Protein AF-A0A126T7Q5-F1 (afdb_monomer)

Solvent-accessible surface area (backbone atoms only — not comparable to full-atom values): 12956 Å² total; per-residue (Å²): 113,72,74,61,54,57,52,53,52,53,53,50,52,51,53,52,50,53,50,49,52,52,49,50,53,48,50,54,55,62,67,29,66,62,64,77,38,39,69,58,51,52,51,50,51,53,52,53,52,51,52,53,52,53,53,52,50,52,53,51,51,52,55,50,50,51,51,51,50,51,50,50,50,56,46,50,57,50,51,52,52,51,49,50,51,51,49,49,62,77,40,36,69,46,65,68,36,89,50,57,67,54,26,54,52,44,52,51,48,39,60,71,77,34,62,65,78,58,24,52,56,49,50,54,53,54,51,37,52,49,24,38,53,46,53,47,37,59,31,15,76,81,76,76,55,74,39,63,70,46,43,50,53,52,49,52,51,32,39,76,70,77,37,71,84,60,49,70,70,54,58,60,66,44,75,95,34,37,70,59,33,47,49,47,32,60,76,69,51,60,61,45,53,67,50,73,48,67,75,39,51,75,89,48,47,66,58,56,44,51,54,40,43,74,72,61,21,54,72,48,77,45,80,44,96,86,69,30,26,34,39,39,32,36,29,78,107

Nearest PDB structures (foldseek):
  3hz7-assembly1_A  TM=7.057E-01  e=3.651E-01  Desulfitobacterium hafniense
  8h6s-assembly2_B  TM=5.367E-01  e=2.896E-01  Streptomyces halstedii
  7f2r-assembly2_C  TM=5.442E-01  e=3.251E-01  Streptomyces halstedii
  3ja1-assembly1_S3  TM=3.458E-01  e=1.306E+00  Escherichia coli

Secondary structure (DSSP, 8-state):
-HHHHHHHHHHHHHHHHHHHHHHHHHHHHHTSHHHHTHHHHHHHHHHHHHHHHHHHHHHHHHHHHHHHHHHHHHHHHHHHHHHHHHHHHHTHHHHT-S-HHHHHHHHHHHHHHS-HHHHHHHHHHHHHHHHHHHHHHHH-TTSSS--HHHHHHHHHHHHHTT-TT--HHHHHH-GGGHHHHHHHHHHTTTTEEEEEEEEE-GGGHHHHHHHHHHTTEEEEEEE-TTS-EEEEEEEE-

Sequence (237 aa):
MLKKDLGIEKTRLQIEQNRFELEKRRAELENSLLHKHFGAIVAAVVSISAAIVSYAQIQIAQIQKNKELEMLEIKSQRDWKVEAAKFVVENKKVIFSEDDQERQMMRHVISIAFPKEVGDGLLVKVEKIKSGSLIRRYWKPDGKNIDEANANKLKDWLKNNGRSDDSITLFLHAENLDDVRAKAVKELNLENIQKTITNVPSESIEFVKKAAELEGATVTTKRQPDGKWTITSTYSQ

Mean predicted aligned error: 11.94 Å

Foldseek 3Di:
DVVVVVVVVVVVVVVVVVVVVVVVVVVCVCPPVCNVCVVVVVVVVVVVVVVVVVVVVVVVVVVVVVVVVVVVVVVVVVVLLVVLVVCCVVCVCQCQPPDVVSVVVVLVVLCVVHDPVSSVVSVLVSVLLVLLVLLCCQQPVPNPDGDVVSLVVVCVVCVVVVNNPDHVVCCSPPPVNSVVSVVCCVVVVSQKDKDKDWQAAPVCPVVVCVVLVVVVWDWDWDADPVRGIIIITIHRD

Radius of gyration: 47.07 Å; Cα contacts (8 Å, |Δi|>4): 176; chains: 1; bounding box: 77×32×160 Å

Organism: NCBI:txid1538553

Structure (mmCIF, N/CA/C/O backbone):
data_AF-A0A126T7Q5-F1
#
_entry.id   AF-A0A126T7Q5-F1
#
loop_
_atom_site.group_PDB
_atom_site.id
_atom_site.type_symbol
_atom_site.label_atom_id
_atom_site.label_alt_id
_atom_site.label_comp_id
_atom_site.label_asym_id
_atom_site.label_entity_id
_atom_site.label_seq_id
_atom_site.pdbx_PDB_ins_code
_atom_site.Cartn_x
_atom_site.Cartn_y
_atom_site.Cartn_z
_atom_site.occupancy
_atom_site.B_iso_or_equiv
_atom_site.auth_seq_id
_atom_site.auth_comp_id
_atom_site.auth_asym_id
_atom_site.auth_atom_id
_atom_site.pdbx_PDB_model_num
ATOM 1 N N . MET A 1 1 ? -45.758 -9.141 111.899 1.00 57.06 1 MET A N 1
ATOM 2 C CA . MET A 1 1 ? -46.224 -9.774 110.644 1.00 57.06 1 MET A CA 1
ATOM 3 C C . MET A 1 1 ? -46.469 -8.755 109.531 1.00 57.06 1 MET A C 1
ATOM 5 O O . MET A 1 1 ? -45.837 -8.899 108.499 1.00 57.06 1 MET A O 1
ATOM 9 N N . LEU A 1 2 ? -47.197 -7.657 109.767 1.00 59.66 2 LEU A N 1
ATOM 10 C CA . LEU A 1 2 ? -47.523 -6.619 108.762 1.00 59.66 2 LEU A CA 1
ATOM 11 C C . LEU A 1 2 ? -46.357 -5.999 107.950 1.00 59.66 2 LEU A C 1
ATOM 13 O O . LEU A 1 2 ? -46.537 -5.667 106.785 1.00 59.66 2 LEU A O 1
ATOM 17 N N . LYS A 1 3 ? -45.142 -5.857 108.507 1.00 63.22 3 LYS A N 1
ATOM 18 C CA . LYS A 1 3 ? -43.987 -5.328 107.743 1.00 63.22 3 LYS A CA 1
ATOM 19 C C . LYS A 1 3 ? -43.463 -6.290 106.667 1.00 63.22 3 LYS A C 1
ATOM 21 O O . LYS A 1 3 ? -42.816 -5.835 105.730 1.00 63.22 3 LYS A O 1
ATOM 26 N N . LYS A 1 4 ? -43.709 -7.598 106.811 1.00 70.19 4 LYS A N 1
ATOM 27 C CA . LYS A 1 4 ? -43.260 -8.612 105.845 1.00 70.19 4 LYS A CA 1
ATOM 28 C C . LYS A 1 4 ? -44.176 -8.626 104.616 1.00 70.19 4 LYS A C 1
ATOM 30 O O . LYS A 1 4 ? -43.673 -8.702 103.501 1.00 70.19 4 LYS A O 1
ATOM 35 N N . ASP A 1 5 ? -45.476 -8.426 104.826 1.00 74.19 5 ASP A N 1
ATOM 36 C CA . ASP A 1 5 ? -46.476 -8.366 103.753 1.00 74.19 5 ASP A CA 1
ATOM 37 C C . ASP A 1 5 ? -46.313 -7.114 102.876 1.00 74.19 5 ASP A C 1
ATOM 39 O O . ASP A 1 5 ? -46.333 -7.217 101.651 1.00 74.19 5 ASP A O 1
ATOM 43 N N . LEU A 1 6 ? -45.992 -5.958 103.475 1.00 81.12 6 LEU A N 1
ATOM 44 C CA . LEU A 1 6 ? -45.745 -4.713 102.728 1.00 81.12 6 LEU A CA 1
ATOM 45 C C . LEU A 1 6 ? -44.545 -4.798 101.762 1.00 81.12 6 LEU A C 1
ATOM 47 O O . LEU A 1 6 ? -44.510 -4.129 100.728 1.00 81.12 6 LEU A O 1
ATOM 51 N N . GLY A 1 7 ? -43.528 -5.595 102.109 1.00 82.50 7 GLY A N 1
ATOM 52 C CA . GLY A 1 7 ? -42.359 -5.816 101.254 1.00 82.50 7 GLY A CA 1
ATOM 53 C C . GLY A 1 7 ? -42.694 -6.677 100.036 1.00 82.50 7 GLY A C 1
ATOM 54 O O . GLY A 1 7 ? -42.277 -6.368 98.919 1.00 82.50 7 GLY A O 1
ATOM 55 N N . ILE A 1 8 ? -43.501 -7.721 100.238 1.00 88.19 8 ILE A N 1
ATOM 56 C CA . ILE A 1 8 ? -43.956 -8.619 99.168 1.00 88.19 8 ILE A CA 1
ATOM 57 C C . ILE A 1 8 ? -44.833 -7.850 98.173 1.00 88.19 8 ILE A C 1
ATOM 59 O O . ILE A 1 8 ? -44.658 -7.985 96.962 1.00 88.19 8 ILE A O 1
ATOM 63 N N . GLU A 1 9 ? -45.704 -6.977 98.675 1.00 86.56 9 GLU A N 1
ATOM 64 C CA . GLU A 1 9 ? -46.598 -6.163 97.852 1.00 86.56 9 GLU A CA 1
ATOM 65 C C . GLU A 1 9 ? -45.833 -5.162 96.972 1.00 86.56 9 GLU A C 1
ATOM 67 O O . GLU A 1 9 ? -46.072 -5.100 95.767 1.00 86.56 9 GLU A O 1
ATOM 72 N N . LYS A 1 10 ? -44.814 -4.474 97.513 1.00 87.88 10 LYS A N 1
ATOM 73 C CA . LYS A 1 10 ? -43.925 -3.606 96.712 1.00 87.88 10 LYS A CA 1
ATOM 74 C C . LYS A 1 10 ? -43.174 -4.361 95.618 1.00 87.88 10 LYS A C 1
ATOM 76 O O . LYS A 1 10 ? -43.023 -3.843 94.513 1.00 87.88 10 LYS A O 1
ATOM 81 N N . THR A 1 11 ? -42.704 -5.571 95.918 1.00 88.56 11 THR A N 1
ATOM 82 C CA . THR A 1 11 ? -41.953 -6.380 94.944 1.00 88.56 11 THR A CA 1
ATOM 83 C C . THR A 1 11 ? -42.869 -6.838 93.807 1.00 88.56 11 THR A C 1
ATOM 85 O O . THR A 1 11 ? -42.487 -6.790 92.641 1.00 88.56 11 THR A O 1
ATOM 88 N N . ARG A 1 12 ? -44.115 -7.207 94.129 1.00 90.62 12 ARG A N 1
ATOM 89 C CA . ARG A 1 12 ? -45.138 -7.572 93.140 1.00 90.62 12 ARG A CA 1
ATOM 90 C C . ARG A 1 12 ? -45.492 -6.396 92.226 1.00 90.62 12 ARG A C 1
ATOM 92 O O . ARG A 1 12 ? -45.544 -6.571 91.013 1.00 90.62 12 ARG A O 1
ATOM 99 N N . LEU A 1 13 ? -45.633 -5.202 92.800 1.00 92.94 13 LEU A N 1
ATOM 100 C CA . LEU A 1 13 ? -45.923 -3.969 92.063 1.00 92.94 13 LEU A CA 1
ATOM 101 C C . LEU A 1 13 ? -44.786 -3.591 91.095 1.00 92.94 13 LEU A C 1
ATOM 103 O O . LEU A 1 13 ? -45.050 -3.218 89.955 1.00 92.94 13 LEU A O 1
ATOM 107 N N . GLN A 1 14 ? -43.521 -3.760 91.501 1.00 92.81 14 GLN A N 1
ATOM 108 C CA . GLN A 1 14 ? -42.373 -3.558 90.604 1.00 92.81 14 GLN A CA 1
ATOM 109 C C . GLN A 1 14 ? -42.320 -4.588 89.468 1.00 92.81 14 GLN A C 1
ATOM 111 O O . GLN A 1 14 ? -41.995 -4.240 88.334 1.00 92.81 14 GLN A O 1
ATOM 116 N N . ILE A 1 15 ? -42.650 -5.852 89.748 1.00 94.44 15 ILE A N 1
ATOM 117 C CA . ILE A 1 15 ? -42.699 -6.902 88.720 1.00 94.44 15 ILE A CA 1
ATOM 118 C C . ILE A 1 15 ? -43.810 -6.608 87.705 1.00 94.44 15 ILE A C 1
ATOM 120 O O . ILE A 1 15 ? -43.585 -6.749 86.503 1.00 94.44 15 ILE A O 1
ATOM 124 N N . GLU A 1 16 ? -44.981 -6.163 88.161 1.00 91.12 16 GLU A N 1
ATOM 125 C CA . GLU A 1 16 ? -46.085 -5.775 87.278 1.00 91.12 16 GLU A CA 1
ATOM 126 C C . GLU A 1 16 ? -45.740 -4.543 86.430 1.00 91.12 16 GLU A C 1
ATOM 128 O O . GLU A 1 16 ? -45.982 -4.561 85.223 1.00 91.12 16 GLU A O 1
ATOM 133 N N . GLN A 1 17 ? -45.083 -3.527 87.002 1.00 93.12 17 GLN A N 1
ATOM 134 C CA . GLN A 1 17 ? -44.597 -2.365 86.245 1.00 93.12 17 GLN A CA 1
ATOM 135 C C . GLN A 1 17 ? -43.567 -2.753 85.177 1.00 93.12 17 GLN A C 1
ATOM 137 O O . GLN A 1 17 ? -43.699 -2.343 84.024 1.00 93.12 17 GLN A O 1
ATOM 142 N N . ASN A 1 18 ? -42.590 -3.598 85.519 1.00 93.06 18 ASN A N 1
ATOM 143 C CA . ASN A 1 18 ? -41.592 -4.074 84.557 1.00 93.06 18 ASN A CA 1
ATOM 144 C C . ASN A 1 18 ? -42.228 -4.899 83.430 1.00 93.06 18 ASN A C 1
ATOM 146 O O . ASN A 1 18 ? -41.822 -4.795 82.273 1.00 93.06 18 ASN A O 1
ATOM 150 N N . ARG A 1 19 ? -43.243 -5.713 83.748 1.00 95.06 19 ARG A N 1
ATOM 151 C CA . ARG A 1 19 ? -43.969 -6.504 82.748 1.00 95.06 19 ARG A CA 1
ATOM 152 C C . ARG A 1 19 ? -44.770 -5.608 81.807 1.00 95.06 19 ARG A C 1
ATOM 154 O O . ARG A 1 19 ? -44.741 -5.833 80.601 1.00 95.06 19 ARG A O 1
ATOM 161 N N . PHE A 1 20 ? -45.406 -4.573 82.350 1.00 94.56 20 PHE A N 1
ATOM 162 C CA . PHE A 1 20 ? -46.140 -3.584 81.569 1.00 94.56 20 PHE A CA 1
ATOM 163 C C . PHE A 1 20 ? -45.215 -2.764 80.658 1.00 94.56 20 PHE A C 1
ATOM 165 O O . PHE A 1 20 ? -45.536 -2.563 79.490 1.00 94.56 20 PHE A O 1
ATOM 172 N N . GLU A 1 21 ? -44.034 -2.346 81.131 1.00 93.94 21 GLU A N 1
ATOM 173 C CA . GLU A 1 21 ? -43.046 -1.682 80.268 1.00 93.94 21 GLU A CA 1
ATOM 174 C C . GLU A 1 21 ? -42.526 -2.599 79.157 1.00 93.94 21 GLU A C 1
ATOM 176 O O . GLU A 1 21 ? -42.365 -2.156 78.018 1.00 93.94 21 GLU A O 1
ATOM 181 N N . LEU A 1 22 ? -42.288 -3.879 79.459 1.00 94.62 22 LEU A N 1
ATOM 182 C CA . LEU A 1 22 ? -41.875 -4.859 78.455 1.00 94.62 22 LEU A CA 1
ATOM 183 C C . LEU A 1 22 ? -42.966 -5.097 77.408 1.00 94.62 22 LEU A C 1
ATOM 185 O O . LEU A 1 22 ? -42.658 -5.124 76.218 1.00 94.62 22 LEU A O 1
ATOM 189 N N . GLU A 1 23 ? -44.230 -5.221 77.818 1.00 89.69 23 GLU A N 1
ATOM 190 C CA . GLU A 1 23 ? -45.359 -5.329 76.887 1.00 89.69 23 GLU A CA 1
ATOM 191 C C . GLU A 1 23 ? -45.539 -4.060 76.062 1.00 89.69 23 GLU A C 1
ATOM 193 O O . GLU A 1 23 ? -45.749 -4.158 74.855 1.00 89.69 23 GLU A O 1
ATOM 198 N N . LYS A 1 24 ? -45.374 -2.877 76.661 1.00 91.50 24 LYS A N 1
ATOM 199 C CA . LYS A 1 24 ? -45.452 -1.609 75.935 1.00 91.50 24 LYS A CA 1
ATOM 200 C C . LYS A 1 24 ? -44.351 -1.499 74.881 1.00 91.50 24 LYS A C 1
ATOM 202 O O . LYS A 1 24 ? -44.655 -1.200 73.732 1.00 91.50 24 LYS A O 1
ATOM 207 N N . ARG A 1 25 ? -43.099 -1.839 75.221 1.00 88.50 25 ARG A N 1
ATOM 208 C CA . ARG A 1 25 ? -41.989 -1.884 74.248 1.00 88.50 25 ARG A CA 1
ATOM 209 C C . ARG A 1 25 ? -42.225 -2.928 73.161 1.00 88.50 25 ARG A C 1
ATOM 211 O O . ARG A 1 25 ? -41.897 -2.684 72.005 1.00 88.50 25 ARG A O 1
ATOM 218 N N . ARG A 1 26 ? -42.800 -4.084 73.504 1.00 86.31 26 ARG A N 1
ATOM 219 C CA . ARG A 1 26 ? -43.105 -5.143 72.533 1.00 86.31 26 ARG A CA 1
ATOM 220 C C . ARG A 1 26 ? -44.228 -4.731 71.583 1.00 86.31 26 ARG A C 1
ATOM 222 O O . ARG A 1 26 ? -44.079 -4.918 70.382 1.00 86.31 26 ARG A O 1
ATOM 229 N N . ALA A 1 27 ? -45.285 -4.110 72.099 1.00 84.19 27 ALA A N 1
ATOM 230 C CA . ALA A 1 27 ? -46.378 -3.563 71.305 1.00 84.19 27 ALA A CA 1
ATOM 231 C C . ALA A 1 27 ? -45.914 -2.386 70.431 1.00 84.19 27 ALA A C 1
ATOM 233 O O . ALA A 1 27 ? -46.311 -2.297 69.275 1.00 84.19 27 ALA A O 1
ATOM 234 N N . GLU A 1 28 ? -45.037 -1.510 70.932 1.00 85.56 28 GLU A N 1
ATOM 235 C CA . GLU A 1 28 ? -44.423 -0.431 70.141 1.00 85.56 28 GLU A CA 1
ATOM 236 C C . GLU A 1 28 ? -43.509 -0.980 69.029 1.00 85.56 28 GLU A C 1
ATOM 238 O O . GLU A 1 28 ? -43.503 -0.444 67.920 1.00 85.56 28 GLU A O 1
ATOM 243 N N . LEU A 1 29 ? -42.797 -2.086 69.277 1.00 79.12 29 LEU A N 1
ATOM 244 C CA . LEU A 1 29 ? -42.002 -2.784 68.260 1.00 79.12 29 LEU A CA 1
ATOM 245 C C . LEU A 1 29 ? -42.876 -3.510 67.222 1.00 79.12 29 LEU A C 1
ATOM 247 O O . LEU A 1 29 ? -42.602 -3.403 66.024 1.00 79.12 29 LEU A O 1
ATOM 251 N N . GLU A 1 30 ? -43.943 -4.194 67.647 1.00 78.12 30 GLU A N 1
ATOM 252 C CA . GLU A 1 30 ? -44.889 -4.891 66.756 1.00 78.12 30 GLU A CA 1
ATOM 253 C C . GLU A 1 30 ? -45.720 -3.927 65.908 1.00 78.12 30 GLU A C 1
ATOM 255 O O . GLU A 1 30 ? -45.995 -4.202 64.739 1.00 78.12 30 GLU A O 1
ATOM 260 N N . ASN A 1 31 ? -46.092 -2.775 66.466 1.00 76.62 31 ASN A N 1
ATOM 261 C CA . ASN A 1 31 ? -46.802 -1.734 65.729 1.00 76.62 31 ASN A CA 1
ATOM 262 C C . ASN A 1 31 ? -45.847 -0.801 64.971 1.00 76.62 31 ASN A C 1
ATOM 264 O O . ASN A 1 31 ? -46.310 0.127 64.300 1.00 76.62 31 ASN A O 1
ATOM 268 N N . SER A 1 32 ? -44.530 -1.044 65.036 1.00 76.56 32 SER A N 1
ATOM 269 C CA . SER A 1 32 ? -43.583 -0.321 64.200 1.00 76.56 32 SER A CA 1
ATOM 270 C C . SER A 1 32 ? -43.918 -0.599 62.735 1.00 76.56 32 SER A C 1
ATOM 272 O O . SER A 1 32 ? -44.046 -1.742 62.285 1.00 76.56 32 SER A O 1
ATOM 274 N N . LEU A 1 33 ? -44.084 0.477 61.968 1.00 70.88 33 LEU A N 1
ATOM 275 C CA . LEU A 1 33 ? -44.439 0.428 60.548 1.00 70.88 33 LEU A CA 1
ATOM 276 C C . LEU A 1 33 ? -43.471 -0.448 59.732 1.00 70.88 33 LEU A C 1
ATOM 278 O O . LEU A 1 33 ? -43.851 -0.997 58.700 1.00 70.88 33 LEU A O 1
ATOM 282 N N . LEU A 1 34 ? -42.247 -0.641 60.235 1.00 71.00 34 LEU A N 1
ATOM 283 C CA . LEU A 1 34 ? -41.245 -1.535 59.668 1.00 71.00 34 LEU A CA 1
ATOM 284 C C . LEU A 1 34 ? -41.677 -3.002 59.663 1.00 71.00 34 LEU A C 1
ATOM 286 O O . LEU A 1 34 ? -41.398 -3.670 58.679 1.00 71.00 34 LEU A O 1
ATOM 290 N N . HIS A 1 35 ? -42.367 -3.509 60.691 1.00 77.62 35 HIS A N 1
ATOM 291 C CA . HIS A 1 35 ? -42.825 -4.907 60.709 1.00 77.62 35 HIS A CA 1
ATOM 292 C C . HIS A 1 35 ? -44.056 -5.115 59.820 1.00 77.62 35 HIS A C 1
ATOM 294 O O . HIS A 1 35 ? -44.119 -6.094 59.078 1.00 77.62 35 HIS A O 1
ATOM 300 N N . LYS A 1 36 ? -44.992 -4.155 59.807 1.00 82.44 36 LYS A N 1
ATOM 301 C CA . LYS A 1 36 ? -46.172 -4.197 58.921 1.00 82.44 36 LYS A CA 1
ATOM 302 C C . LYS A 1 36 ? -45.813 -4.125 57.439 1.00 82.44 36 LYS A C 1
ATOM 304 O O . LYS A 1 36 ? -46.471 -4.764 56.623 1.00 82.44 36 LYS A O 1
ATOM 309 N N . HIS A 1 37 ? -44.771 -3.373 57.091 1.00 89.12 37 HIS A N 1
ATOM 310 C CA . HIS A 1 37 ? -44.339 -3.197 55.704 1.00 89.12 37 HIS A CA 1
ATOM 311 C C . HIS A 1 37 ? -43.028 -3.915 55.378 1.00 89.12 37 HIS A C 1
ATOM 313 O O . HIS A 1 37 ? -42.498 -3.705 54.291 1.00 89.12 37 HIS A O 1
ATOM 319 N N . PHE A 1 38 ? -42.519 -4.789 56.255 1.00 83.50 38 PHE A N 1
ATOM 320 C CA . PHE A 1 38 ? -41.233 -5.464 56.045 1.00 83.50 38 PHE A CA 1
ATOM 321 C C . PHE A 1 38 ? -41.199 -6.205 54.708 1.00 83.50 38 PHE A C 1
ATOM 323 O O . PHE A 1 38 ? -40.279 -6.024 53.917 1.00 83.50 38 PHE A O 1
ATOM 330 N N . GLY A 1 39 ? -42.260 -6.963 54.407 1.00 88.31 39 GLY A N 1
ATOM 331 C CA . GLY A 1 39 ? -42.388 -7.664 53.129 1.00 88.31 39 GLY A CA 1
ATOM 332 C C . GLY A 1 39 ? -42.378 -6.718 51.922 1.00 88.31 39 GLY A C 1
ATOM 333 O O . GLY A 1 39 ? -41.723 -7.008 50.925 1.00 88.31 39 GLY A O 1
ATOM 334 N N . ALA A 1 40 ? -43.037 -5.559 52.028 1.00 89.31 40 ALA A N 1
ATOM 335 C CA . ALA A 1 40 ? -43.064 -4.556 50.962 1.00 89.31 40 ALA A CA 1
ATOM 336 C C . ALA A 1 40 ? -41.702 -3.865 50.780 1.00 89.31 40 ALA A C 1
ATOM 338 O O . ALA A 1 40 ? -41.276 -3.648 49.649 1.00 89.31 40 ALA A O 1
ATOM 339 N N . ILE A 1 41 ? -40.995 -3.569 51.875 1.00 86.50 41 ILE A N 1
ATOM 340 C CA . ILE A 1 41 ? -39.643 -2.994 51.845 1.00 86.50 41 ILE A CA 1
ATOM 341 C C . ILE A 1 41 ? -38.670 -3.982 51.201 1.00 86.50 41 ILE A C 1
ATOM 343 O O . ILE A 1 41 ? -37.925 -3.602 50.302 1.00 86.50 41 ILE A O 1
ATOM 347 N N . VAL A 1 42 ? -38.706 -5.256 51.605 1.00 90.94 42 VAL A N 1
ATOM 348 C CA . VAL A 1 42 ? -37.863 -6.304 51.011 1.00 90.94 42 VAL A CA 1
ATOM 349 C C . VAL A 1 42 ? -38.153 -6.445 49.515 1.00 90.94 42 VAL A C 1
ATOM 351 O O . VAL A 1 42 ? -37.218 -6.437 48.717 1.00 90.94 42 VAL A O 1
ATOM 354 N N . ALA A 1 43 ? -39.427 -6.495 49.112 1.00 91.38 43 ALA A N 1
ATOM 355 C CA . ALA A 1 43 ? -39.802 -6.560 47.699 1.00 91.38 43 ALA A CA 1
ATOM 356 C C . ALA A 1 43 ? -39.315 -5.334 46.906 1.00 91.38 43 ALA A C 1
ATOM 358 O O . ALA A 1 43 ? -38.784 -5.483 45.804 1.00 91.38 43 ALA A O 1
ATOM 359 N N . ALA A 1 44 ? -39.434 -4.131 47.477 1.00 90.00 44 ALA A N 1
ATOM 360 C CA . ALA A 1 44 ? -38.946 -2.903 46.857 1.00 90.00 44 ALA A CA 1
ATOM 361 C C . ALA A 1 44 ? -37.419 -2.916 46.684 1.00 90.00 44 ALA A C 1
ATOM 363 O O . ALA A 1 44 ? -36.926 -2.605 45.600 1.00 90.00 44 ALA A O 1
ATOM 364 N N . VAL A 1 45 ? -36.669 -3.336 47.709 1.00 92.50 45 VAL A N 1
ATOM 365 C CA . VAL A 1 45 ? -35.203 -3.461 47.638 1.00 92.50 45 VAL A CA 1
ATOM 366 C C . VAL A 1 45 ? -34.800 -4.460 46.557 1.00 92.50 45 VAL A C 1
ATOM 368 O O . VAL A 1 45 ? -33.975 -4.128 45.710 1.00 92.50 45 VAL A O 1
ATOM 371 N N . VAL A 1 46 ? -35.426 -5.640 46.523 1.00 93.44 46 VAL A N 1
ATOM 372 C CA . VAL A 1 46 ? -35.152 -6.658 45.496 1.00 93.44 46 VAL A CA 1
ATOM 373 C C . VAL A 1 46 ? -35.447 -6.121 44.093 1.00 93.44 46 VAL A C 1
ATOM 375 O O . VAL A 1 46 ? -34.637 -6.317 43.187 1.00 93.44 46 VAL A O 1
ATOM 378 N N . SER A 1 47 ? -36.550 -5.390 43.909 1.00 94.31 47 SER A N 1
ATOM 379 C CA . SER A 1 47 ? -36.893 -4.780 42.619 1.00 94.31 47 SER A CA 1
ATOM 380 C C . SER A 1 47 ? -35.870 -3.728 42.179 1.00 94.31 47 SER A C 1
ATOM 382 O O . SER A 1 47 ? -35.499 -3.688 41.006 1.00 94.31 47 SER A O 1
ATOM 384 N N . ILE A 1 48 ? -35.390 -2.888 43.102 1.00 93.75 48 ILE A N 1
ATOM 385 C CA . ILE A 1 48 ? -34.354 -1.884 42.812 1.00 93.75 48 ILE A CA 1
ATOM 386 C C . ILE A 1 48 ? -33.032 -2.578 42.464 1.00 93.75 48 ILE A C 1
ATOM 388 O O . ILE A 1 48 ? -32.395 -2.226 41.471 1.00 93.75 48 ILE A O 1
ATOM 392 N N . SER A 1 49 ? -32.634 -3.600 43.227 1.00 93.81 49 SER A N 1
ATOM 393 C CA . SER A 1 49 ? -31.431 -4.385 42.937 1.00 93.81 49 SER A CA 1
ATOM 394 C C . SER A 1 49 ? -31.506 -5.061 41.567 1.00 93.81 49 SER A C 1
ATOM 396 O O . SER A 1 49 ? -30.536 -5.004 40.812 1.00 93.81 49 SER A O 1
ATOM 398 N N . ALA A 1 50 ? -32.655 -5.638 41.203 1.00 94.19 50 ALA A N 1
ATOM 399 C CA . ALA A 1 50 ? -32.862 -6.238 39.887 1.00 94.19 50 ALA A CA 1
ATOM 400 C C . ALA A 1 50 ? -32.724 -5.206 38.754 1.00 94.19 50 ALA A C 1
ATOM 402 O O . ALA A 1 50 ? -32.069 -5.487 37.750 1.00 94.19 50 ALA A O 1
ATOM 403 N N . ALA A 1 51 ? -33.261 -3.993 38.931 1.00 94.56 51 ALA A N 1
ATOM 404 C CA . ALA A 1 51 ? -33.113 -2.913 37.955 1.00 94.56 51 ALA A CA 1
ATOM 405 C C . ALA A 1 51 ? -31.644 -2.480 37.779 1.00 94.56 51 ALA A C 1
ATOM 407 O O . ALA A 1 51 ? -31.186 -2.304 36.649 1.00 94.56 51 ALA A O 1
ATOM 408 N N . ILE A 1 52 ? -30.880 -2.374 38.874 1.00 93.12 52 ILE A N 1
ATOM 409 C CA . ILE A 1 52 ? -29.444 -2.041 38.830 1.00 93.12 52 ILE A CA 1
ATOM 410 C C . ILE A 1 52 ? -28.653 -3.132 38.097 1.00 93.12 52 ILE A C 1
ATOM 412 O O . ILE A 1 52 ? -27.841 -2.821 37.223 1.00 93.12 52 ILE A O 1
ATOM 416 N N . VAL A 1 53 ? -28.907 -4.408 38.409 1.00 94.06 53 VAL A N 1
ATOM 417 C CA . VAL A 1 53 ? -28.250 -5.540 37.733 1.00 94.06 53 VAL A CA 1
ATOM 418 C C . VAL A 1 53 ? -28.600 -5.560 36.245 1.00 94.06 53 VAL A C 1
ATOM 420 O O . VAL A 1 53 ? -27.704 -5.705 35.415 1.00 94.06 53 VAL A O 1
ATOM 423 N N . SER A 1 54 ? -29.869 -5.339 35.891 1.00 93.69 54 SER A N 1
ATOM 424 C CA . SER A 1 54 ? -30.305 -5.260 34.493 1.00 93.69 54 SER A CA 1
ATOM 425 C C . SER A 1 54 ? -29.600 -4.128 33.742 1.00 93.69 54 SER A C 1
ATOM 427 O O . SER A 1 54 ? -29.164 -4.326 32.609 1.00 93.69 54 SER A O 1
ATOM 429 N N . TYR A 1 55 ? -29.444 -2.957 34.364 1.00 95.50 55 TYR A N 1
ATOM 430 C CA . TYR A 1 55 ? -28.720 -1.837 33.762 1.00 95.50 55 TYR A CA 1
ATOM 431 C C . TYR A 1 55 ? -27.231 -2.158 33.556 1.00 95.50 55 TYR A C 1
ATOM 433 O O . TYR A 1 55 ? -26.684 -1.913 32.479 1.00 95.50 55 TYR A O 1
ATOM 441 N N . ALA A 1 56 ? -26.578 -2.770 34.551 1.00 92.88 56 ALA A N 1
ATOM 442 C CA . ALA A 1 56 ? -25.180 -3.187 34.445 1.00 92.88 56 ALA A CA 1
ATOM 443 C C . ALA A 1 56 ? -24.963 -4.227 33.330 1.00 92.88 56 ALA A C 1
ATOM 445 O O . ALA A 1 56 ? -23.995 -4.132 32.575 1.00 92.88 56 ALA A O 1
ATOM 446 N N . GLN A 1 57 ? -25.882 -5.184 33.173 1.00 90.25 57 GLN A N 1
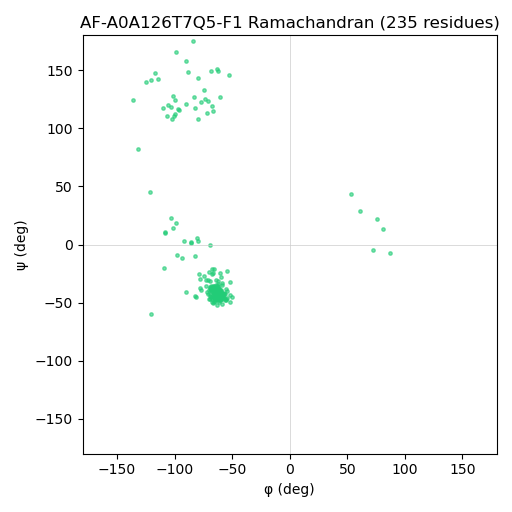ATOM 447 C CA . GLN A 1 57 ? -25.825 -6.181 32.098 1.00 90.25 57 GLN A CA 1
ATOM 448 C C . GLN A 1 57 ? -25.919 -5.544 30.706 1.00 90.25 57 GLN A C 1
ATOM 450 O O . GLN A 1 57 ? -25.167 -5.933 29.813 1.00 90.25 57 GLN A O 1
ATOM 455 N N . ILE A 1 58 ? -26.781 -4.535 30.526 1.00 94.38 58 ILE A N 1
ATOM 456 C CA . ILE A 1 58 ? -26.899 -3.802 29.253 1.00 94.38 58 ILE A CA 1
ATOM 457 C C . ILE A 1 58 ? -25.574 -3.110 28.899 1.00 94.38 58 ILE A C 1
ATOM 459 O O . ILE A 1 58 ? -25.124 -3.198 27.757 1.00 94.38 58 ILE A O 1
ATOM 463 N N . GLN A 1 59 ? -24.920 -2.474 29.875 1.00 90.12 59 GLN A N 1
ATOM 464 C CA . GLN A 1 59 ? -23.625 -1.812 29.668 1.00 90.12 59 GLN A CA 1
ATOM 465 C C . GLN A 1 59 ? -22.525 -2.812 29.281 1.00 90.12 59 GLN A C 1
ATOM 467 O O . GLN A 1 59 ? -21.775 -2.582 28.331 1.00 90.12 59 GLN A O 1
ATOM 472 N N . ILE A 1 60 ? -22.460 -3.963 29.960 1.00 93.31 60 ILE A N 1
ATOM 473 C CA . ILE A 1 60 ? -21.498 -5.027 29.632 1.00 93.31 60 ILE A CA 1
ATOM 474 C C . ILE A 1 60 ? -21.744 -5.560 28.214 1.00 93.31 60 ILE A C 1
ATOM 476 O O . ILE A 1 60 ? -20.790 -5.710 27.448 1.00 93.31 60 ILE A O 1
ATOM 480 N N . ALA A 1 61 ? -23.005 -5.779 27.831 1.00 91.88 61 ALA A N 1
ATOM 481 C CA . ALA A 1 61 ? -23.362 -6.255 26.496 1.00 91.88 61 ALA A CA 1
ATOM 482 C C . ALA A 1 61 ? -22.967 -5.258 25.392 1.00 91.88 61 ALA A C 1
ATOM 484 O O . ALA A 1 61 ? -22.472 -5.667 24.341 1.00 91.88 61 ALA A O 1
ATOM 485 N N . GLN A 1 62 ? -23.126 -3.952 25.629 1.00 92.25 62 GLN A N 1
ATOM 486 C CA . GLN A 1 62 ? -22.684 -2.917 24.687 1.00 92.25 62 GLN A CA 1
ATOM 487 C C . GLN A 1 62 ? -21.158 -2.897 24.530 1.00 92.25 62 GLN A C 1
ATOM 489 O O . GLN A 1 62 ? -20.658 -2.861 23.406 1.00 92.25 62 GLN A O 1
ATOM 494 N N . ILE A 1 63 ? -20.414 -2.984 25.638 1.00 93.00 63 ILE A N 1
ATOM 495 C CA . ILE A 1 63 ? -18.944 -3.044 25.609 1.00 93.00 63 ILE A CA 1
ATOM 496 C C . ILE A 1 63 ? -18.469 -4.296 24.863 1.00 93.00 63 ILE A C 1
ATOM 498 O O . ILE A 1 63 ? -17.546 -4.215 24.053 1.00 93.00 63 ILE A O 1
ATOM 502 N N . GLN A 1 64 ? -19.099 -5.445 25.109 1.00 92.56 64 GLN A N 1
ATOM 503 C CA . GLN A 1 64 ? -18.752 -6.689 24.429 1.00 92.56 64 GLN A CA 1
ATOM 504 C C . GLN A 1 64 ? -19.046 -6.610 22.927 1.00 92.56 64 GLN A C 1
ATOM 506 O O . GLN A 1 64 ? -18.170 -6.934 22.131 1.00 92.56 64 GLN A O 1
ATOM 511 N N . LYS A 1 65 ? -20.216 -6.092 22.531 1.00 95.31 65 LYS A N 1
ATOM 512 C CA . LYS A 1 65 ? -20.571 -5.899 21.117 1.00 95.31 65 LYS A CA 1
ATOM 513 C C . LYS A 1 65 ? -19.581 -4.985 20.394 1.00 95.31 65 LYS A C 1
ATOM 515 O O . LYS A 1 65 ? -19.186 -5.283 19.272 1.00 95.31 65 LYS A O 1
ATOM 520 N N . ASN A 1 66 ? -19.149 -3.897 21.033 1.00 94.25 66 ASN A N 1
ATOM 521 C CA . ASN A 1 66 ? -18.160 -2.992 20.443 1.00 94.25 66 ASN A CA 1
ATOM 522 C C . ASN A 1 66 ? -16.800 -3.681 20.260 1.00 94.25 66 ASN A C 1
ATOM 524 O O . ASN A 1 66 ? -16.194 -3.547 19.202 1.00 94.25 66 ASN A O 1
ATOM 528 N N . LYS A 1 67 ? -16.355 -4.476 21.242 1.00 94.75 67 LYS A N 1
ATOM 529 C CA . LYS A 1 67 ? -15.124 -5.277 21.127 1.00 94.75 67 LYS A CA 1
ATOM 530 C C . LYS A 1 67 ? -15.222 -6.358 20.053 1.00 94.75 67 LYS A C 1
ATOM 532 O O . LYS A 1 67 ? -14.241 -6.622 19.367 1.00 94.75 67 LYS A O 1
ATOM 537 N N . GLU A 1 68 ? -16.383 -6.990 19.904 1.00 94.06 68 GLU A N 1
ATOM 538 C CA . GLU A 1 68 ? -16.626 -7.973 18.845 1.00 94.06 68 GLU A CA 1
ATOM 539 C C . GLU A 1 68 ? -16.581 -7.313 17.462 1.00 94.06 68 GLU A C 1
ATOM 541 O O . GLU A 1 68 ? -15.937 -7.848 16.564 1.00 94.06 68 GLU A O 1
ATOM 546 N N . LEU A 1 69 ? -17.184 -6.129 17.299 1.00 95.12 69 LEU A N 1
ATOM 547 C CA . LEU A 1 69 ? -17.102 -5.353 16.057 1.00 95.12 69 LEU A CA 1
ATOM 548 C C . LEU A 1 69 ? -15.663 -4.936 15.733 1.00 95.12 69 LEU A C 1
ATOM 550 O O . LEU A 1 69 ? -15.220 -5.136 14.605 1.00 95.12 69 LEU A O 1
ATOM 554 N N . GLU A 1 70 ? -14.913 -4.440 16.718 1.00 94.44 70 GLU A N 1
ATOM 555 C CA . GLU A 1 70 ? -13.499 -4.081 16.547 1.00 94.44 70 GLU A CA 1
ATOM 556 C C . GLU A 1 70 ? -12.653 -5.308 16.169 1.00 94.44 70 GLU A C 1
ATOM 558 O O . GLU A 1 70 ? -11.826 -5.259 15.258 1.00 94.44 70 GLU A O 1
ATOM 563 N N . MET A 1 71 ? -12.892 -6.452 16.815 1.00 95.12 71 MET A N 1
ATOM 564 C CA . MET A 1 71 ? -12.193 -7.695 16.496 1.00 95.12 71 MET A CA 1
ATOM 565 C C . MET A 1 71 ? -12.531 -8.199 15.089 1.00 95.12 71 MET A C 1
ATOM 567 O O . MET A 1 71 ? -11.640 -8.680 14.384 1.00 95.12 71 MET A O 1
ATOM 571 N N . LEU A 1 72 ? -13.792 -8.079 14.667 1.00 94.25 72 LEU A N 1
ATOM 572 C CA . LEU A 1 72 ? -14.224 -8.411 13.310 1.00 94.25 72 LEU A CA 1
ATOM 573 C C . LEU A 1 72 ? -13.579 -7.489 12.276 1.00 94.25 72 LEU A C 1
ATOM 575 O O . LEU A 1 72 ? -13.140 -7.972 11.233 1.00 94.25 72 LEU A O 1
ATOM 579 N N . GLU A 1 73 ? -13.457 -6.197 12.571 1.00 93.62 73 GLU A N 1
ATOM 580 C CA . GLU A 1 73 ? -12.788 -5.240 11.693 1.00 93.62 73 GLU A CA 1
ATOM 581 C C . GLU A 1 73 ? -11.292 -5.553 11.562 1.00 93.62 73 GLU A C 1
ATOM 583 O O . GLU A 1 73 ? -10.785 -5.692 10.448 1.00 93.62 73 GLU A O 1
ATOM 588 N N . ILE A 1 74 ? -10.592 -5.771 12.681 1.00 92.50 74 ILE A N 1
ATOM 589 C CA . ILE A 1 74 ? -9.169 -6.152 12.680 1.00 92.50 74 ILE A CA 1
ATOM 590 C C . ILE A 1 74 ? -8.958 -7.464 11.919 1.00 92.50 74 ILE A C 1
ATOM 592 O O . ILE A 1 74 ? -7.984 -7.600 11.170 1.00 92.50 74 ILE A O 1
ATOM 596 N N . LYS A 1 75 ? -9.850 -8.443 12.104 1.00 94.69 75 LYS A N 1
ATOM 597 C CA . LYS A 1 75 ? -9.778 -9.724 11.398 1.00 94.69 75 LYS A CA 1
ATOM 598 C C . LYS A 1 75 ? -9.993 -9.535 9.898 1.00 94.69 75 LYS A C 1
ATOM 600 O O . LYS A 1 75 ? -9.142 -9.964 9.129 1.00 94.69 75 LYS A O 1
ATOM 605 N N . SER A 1 76 ? -11.038 -8.809 9.504 1.00 94.81 76 SER A N 1
ATOM 606 C CA . SER A 1 76 ? -11.315 -8.460 8.106 1.00 94.81 76 SER A CA 1
ATOM 607 C C . SER A 1 76 ? -10.115 -7.764 7.454 1.00 94.81 76 SER A C 1
ATOM 609 O O . SER A 1 76 ? -9.662 -8.171 6.388 1.00 94.81 76 SER A O 1
ATOM 611 N N . GLN A 1 77 ? -9.501 -6.786 8.130 1.00 91.94 77 GLN A N 1
ATOM 612 C CA . GLN A 1 77 ? -8.301 -6.108 7.624 1.00 91.94 77 GLN A CA 1
ATOM 613 C C . GLN A 1 77 ? -7.107 -7.057 7.432 1.00 91.94 77 GLN A C 1
ATOM 615 O O . GLN A 1 77 ? -6.324 -6.887 6.494 1.00 91.94 77 GLN A O 1
ATOM 620 N N . ARG A 1 78 ? -6.919 -8.038 8.324 1.00 94.50 78 ARG A N 1
ATOM 621 C CA . ARG A 1 78 ? -5.864 -9.055 8.173 1.00 94.50 78 ARG A CA 1
ATOM 622 C C . ARG A 1 78 ? -6.168 -9.996 7.017 1.00 94.50 78 ARG A C 1
ATOM 624 O O . ARG A 1 78 ? -5.267 -10.247 6.219 1.00 94.50 78 ARG A O 1
ATOM 631 N N . ASP A 1 79 ? -7.408 -10.456 6.914 1.00 96.25 79 ASP A N 1
ATOM 632 C CA . ASP A 1 79 ? -7.854 -11.367 5.863 1.00 96.25 79 ASP A CA 1
ATOM 633 C C . ASP A 1 79 ? -7.660 -10.714 4.486 1.00 96.25 79 ASP A C 1
ATOM 635 O O . ASP A 1 79 ? -7.001 -11.297 3.624 1.00 96.25 79 ASP A O 1
ATOM 639 N N . TRP A 1 80 ? -8.050 -9.443 4.330 1.00 94.75 80 TRP A N 1
ATOM 640 C CA . TRP A 1 80 ? -7.797 -8.680 3.105 1.00 94.75 80 TRP A CA 1
ATOM 641 C C . TRP A 1 80 ? -6.311 -8.535 2.769 1.00 94.75 80 TRP A C 1
ATOM 643 O O . TRP A 1 80 ? -5.936 -8.624 1.602 1.00 94.75 80 TRP A O 1
ATOM 653 N N . LYS A 1 81 ? -5.435 -8.330 3.762 1.00 92.19 81 LYS A N 1
ATOM 654 C CA . LYS A 1 81 ? -3.979 -8.257 3.531 1.00 92.19 81 LYS A CA 1
ATOM 655 C C . LYS A 1 81 ? -3.399 -9.598 3.081 1.00 92.19 81 LYS A C 1
ATOM 657 O O . LYS A 1 81 ? -2.492 -9.616 2.248 1.00 92.19 81 LYS A O 1
ATOM 662 N N . VAL A 1 82 ? -3.896 -10.703 3.632 1.00 95.69 82 VAL A N 1
ATOM 663 C CA . VAL A 1 82 ? -3.482 -12.057 3.239 1.00 95.69 82 VAL A CA 1
ATOM 664 C C . VAL A 1 82 ? -3.959 -12.366 1.823 1.00 95.69 82 VAL A C 1
ATOM 666 O O . VAL A 1 82 ? -3.169 -12.838 1.006 1.00 95.69 82 VAL A O 1
ATOM 669 N N . GLU A 1 83 ? -5.212 -12.049 1.507 1.00 95.50 83 GLU A N 1
ATOM 670 C CA . GLU A 1 83 ? -5.784 -12.246 0.175 1.00 95.50 83 GLU A CA 1
ATOM 671 C C . GLU A 1 83 ? -5.081 -11.385 -0.877 1.00 95.50 83 GLU A C 1
ATOM 673 O O . GLU A 1 83 ? -4.694 -11.890 -1.926 1.00 95.50 83 GLU A O 1
ATOM 678 N N . ALA A 1 84 ? -4.791 -10.126 -0.551 1.00 95.12 84 ALA A N 1
ATOM 679 C CA . ALA A 1 84 ? -3.966 -9.237 -1.362 1.00 95.12 84 ALA A CA 1
ATOM 680 C C . ALA A 1 84 ? -2.578 -9.829 -1.651 1.00 95.12 84 ALA A C 1
ATOM 682 O O . ALA A 1 84 ? -2.131 -9.854 -2.798 1.00 95.12 84 ALA A O 1
ATOM 683 N N . ALA A 1 85 ? -1.888 -10.338 -0.626 1.00 92.88 85 ALA A N 1
ATOM 684 C CA . ALA A 1 85 ? -0.579 -10.963 -0.803 1.00 92.88 85 ALA A CA 1
ATOM 685 C C . ALA A 1 85 ? -0.662 -12.212 -1.693 1.00 92.88 85 ALA A C 1
ATOM 687 O O . ALA A 1 85 ? 0.151 -12.374 -2.604 1.00 92.88 85 ALA A O 1
ATOM 688 N N . LYS A 1 86 ? -1.666 -13.066 -1.465 1.00 95.69 86 LYS A N 1
ATOM 689 C CA . LYS A 1 86 ? -1.918 -14.260 -2.276 1.00 95.69 86 LYS A CA 1
ATOM 690 C C . LYS A 1 86 ? -2.195 -13.891 -3.733 1.00 95.69 86 LYS A C 1
ATOM 692 O O . LYS A 1 86 ? -1.544 -14.427 -4.625 1.00 95.69 86 LYS A O 1
ATOM 697 N N . PHE A 1 87 ? -3.065 -12.912 -3.963 1.00 96.31 87 PHE A N 1
ATOM 698 C CA . PHE A 1 87 ? -3.389 -12.402 -5.289 1.00 96.31 87 PHE A CA 1
ATOM 699 C C . PHE A 1 87 ? -2.150 -11.883 -6.023 1.00 96.31 87 PHE A C 1
ATOM 701 O O . PHE A 1 87 ? -1.954 -12.205 -7.195 1.00 96.31 87 PHE A O 1
ATOM 708 N N . VAL A 1 88 ? -1.284 -11.124 -5.341 1.00 93.62 88 VAL A N 1
ATOM 709 C CA . VAL A 1 88 ? -0.031 -10.626 -5.930 1.00 93.62 88 VAL A CA 1
ATOM 710 C C . VAL A 1 88 ? 0.903 -11.769 -6.317 1.00 93.62 88 VAL A C 1
ATOM 712 O O . VAL A 1 88 ? 1.554 -11.698 -7.358 1.00 93.62 88 VAL A O 1
ATOM 715 N N . VAL A 1 89 ? 0.979 -12.823 -5.504 1.00 93.56 89 VAL A N 1
ATOM 716 C CA . VAL A 1 89 ? 1.800 -14.005 -5.801 1.00 93.56 89 VAL A CA 1
ATOM 717 C C . VAL A 1 89 ? 1.242 -14.773 -7.001 1.00 93.56 89 VAL A C 1
ATOM 719 O O . VAL A 1 89 ? 2.003 -15.095 -7.914 1.00 93.56 89 VAL A O 1
ATOM 722 N N . GLU A 1 90 ? -0.067 -15.020 -7.034 1.00 96.19 90 GLU A N 1
ATOM 723 C CA . GLU A 1 90 ? -0.742 -15.766 -8.106 1.00 96.19 90 GLU A CA 1
ATOM 724 C C . GLU A 1 90 ? -0.703 -15.020 -9.444 1.00 96.19 90 GLU A C 1
ATOM 726 O O . GLU A 1 90 ? -0.467 -15.620 -10.492 1.00 96.19 90 GLU A O 1
ATOM 731 N N . ASN A 1 91 ? -0.841 -13.694 -9.408 1.00 96.25 91 ASN A N 1
ATOM 732 C CA . ASN A 1 91 ? -0.867 -12.844 -10.598 1.00 96.25 91 ASN A CA 1
ATOM 733 C C . ASN A 1 91 ? 0.469 -12.136 -10.851 1.00 96.25 91 ASN A C 1
ATOM 735 O O . ASN A 1 91 ? 0.532 -11.218 -11.670 1.00 96.25 91 ASN A O 1
ATOM 739 N N . LYS A 1 92 ? 1.559 -12.564 -10.193 1.00 93.31 92 LYS A N 1
ATOM 740 C CA . LYS A 1 92 ? 2.876 -11.905 -10.247 1.00 93.31 92 LYS A CA 1
ATOM 741 C C . LYS A 1 92 ? 3.331 -11.640 -11.680 1.00 93.31 92 LYS A C 1
ATOM 743 O O . LYS A 1 92 ? 3.799 -10.551 -11.988 1.00 93.31 92 LYS A O 1
ATOM 748 N N . LYS A 1 93 ? 3.187 -12.629 -12.565 1.00 93.00 93 LYS A N 1
ATOM 749 C CA . LYS A 1 93 ? 3.626 -12.512 -13.962 1.00 93.00 93 LYS A CA 1
ATOM 750 C C . LYS A 1 93 ? 2.910 -11.376 -14.700 1.00 93.00 93 LYS A C 1
ATOM 752 O O . LYS A 1 93 ? 3.559 -10.671 -15.456 1.00 93.00 93 LYS A O 1
ATOM 757 N N . VAL A 1 94 ? 1.613 -11.205 -14.455 1.00 93.75 94 VAL A N 1
ATOM 758 C CA . VAL A 1 94 ? 0.771 -10.205 -15.128 1.00 93.75 94 VAL A CA 1
ATOM 759 C C . VAL A 1 94 ? 0.937 -8.832 -14.470 1.00 93.75 94 VAL A C 1
ATOM 761 O O . VAL A 1 94 ? 1.149 -7.838 -15.154 1.00 93.75 94 VAL A O 1
ATOM 764 N N . ILE A 1 95 ? 0.940 -8.774 -13.130 1.00 90.50 95 ILE A N 1
ATOM 765 C CA . ILE A 1 95 ? 1.162 -7.536 -12.356 1.00 90.50 95 ILE A CA 1
ATOM 766 C C . ILE A 1 95 ? 2.503 -6.892 -12.716 1.00 90.50 95 ILE A C 1
ATOM 768 O O . ILE A 1 95 ? 2.596 -5.674 -12.863 1.00 90.50 95 ILE A O 1
ATOM 772 N N . PHE A 1 96 ? 3.543 -7.716 -12.850 1.00 88.38 96 PHE A N 1
ATOM 773 C CA . PHE A 1 96 ? 4.893 -7.280 -13.199 1.00 88.38 96 PHE A CA 1
ATOM 774 C C . PHE A 1 96 ? 5.236 -7.569 -14.665 1.00 88.38 96 PHE A C 1
ATOM 776 O O . PHE A 1 96 ? 6.417 -7.675 -14.999 1.00 88.38 96 PHE A O 1
ATOM 783 N N . SER A 1 97 ? 4.221 -7.702 -15.525 1.00 87.00 97 SER A N 1
ATOM 784 C CA . SER A 1 97 ? 4.421 -7.866 -16.963 1.00 87.00 97 SER A CA 1
ATOM 785 C C . SER A 1 97 ? 5.102 -6.633 -17.549 1.00 87.00 97 SER A C 1
ATOM 787 O O . SER A 1 97 ? 4.977 -5.515 -17.034 1.00 87.00 97 SER A O 1
ATOM 789 N N . GLU A 1 98 ? 5.858 -6.830 -18.624 1.00 80.38 98 GLU A N 1
ATOM 790 C CA . GLU A 1 98 ? 6.417 -5.711 -19.382 1.00 80.38 98 GLU A CA 1
ATOM 791 C C . GLU A 1 98 ? 5.342 -5.010 -20.215 1.00 80.38 98 GLU A C 1
ATOM 793 O O . GLU A 1 98 ? 5.448 -3.797 -20.411 1.00 80.38 98 GLU A O 1
ATOM 798 N N . ASP A 1 99 ? 4.297 -5.748 -20.598 1.00 83.56 99 ASP A N 1
ATOM 799 C CA . ASP A 1 99 ? 3.138 -5.258 -21.335 1.00 83.56 99 ASP A CA 1
ATOM 800 C C . ASP A 1 99 ? 2.310 -4.298 -20.471 1.00 83.56 99 ASP A C 1
ATOM 802 O O . ASP A 1 99 ? 1.809 -4.656 -19.400 1.00 83.56 99 ASP A O 1
ATOM 806 N N . ASP A 1 100 ? 2.182 -3.050 -20.926 1.00 77.06 100 ASP A N 1
ATOM 807 C CA . ASP A 1 100 ? 1.425 -2.047 -20.191 1.00 77.06 100 ASP A CA 1
ATOM 808 C C . ASP A 1 100 ? -0.083 -2.303 -20.222 1.00 77.06 100 ASP A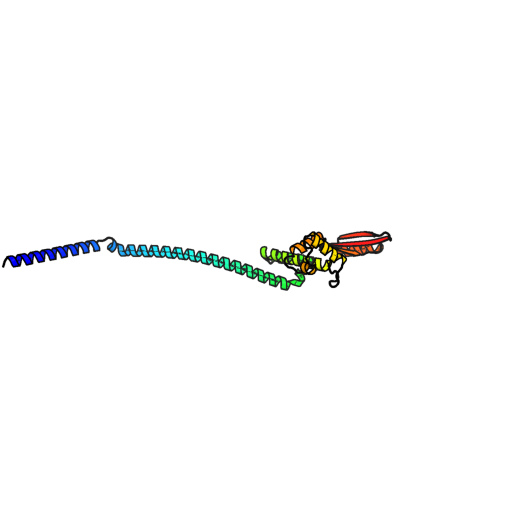 C 1
ATOM 810 O O . ASP A 1 100 ? -0.759 -2.028 -19.232 1.00 77.06 100 ASP A O 1
ATOM 814 N N . GLN A 1 101 ? -0.611 -2.911 -21.285 1.00 82.94 101 GLN A N 1
ATOM 815 C CA . GLN A 1 101 ? -2.033 -3.221 -21.378 1.00 82.94 101 GLN A CA 1
ATOM 816 C C . GLN A 1 101 ? -2.430 -4.268 -20.328 1.00 82.94 101 GLN A C 1
ATOM 818 O O . GLN A 1 101 ? -3.416 -4.086 -19.607 1.00 82.94 101 GLN A O 1
ATOM 823 N N . GLU A 1 102 ? -1.629 -5.328 -20.177 1.00 87.44 102 GLU A N 1
ATOM 824 C CA . GLU A 1 102 ? -1.815 -6.332 -19.121 1.00 87.44 102 GLU A CA 1
ATOM 825 C C . GLU A 1 102 ? -1.739 -5.704 -17.725 1.00 87.44 102 GLU A C 1
ATOM 827 O O . GLU A 1 102 ? -2.569 -5.999 -16.857 1.00 87.44 102 GLU A O 1
ATOM 832 N N . ARG A 1 103 ? -0.783 -4.791 -17.507 1.00 88.25 103 ARG A N 1
ATOM 833 C CA . ARG A 1 103 ? -0.660 -4.073 -16.233 1.00 88.25 103 ARG A CA 1
ATOM 834 C C . ARG A 1 103 ? -1.854 -3.170 -15.965 1.00 88.25 103 ARG A C 1
ATOM 836 O O . ARG A 1 103 ? -2.371 -3.200 -14.852 1.00 88.25 103 ARG A O 1
ATOM 843 N N . GLN A 1 104 ? -2.298 -2.369 -16.931 1.00 84.88 104 GLN A N 1
ATOM 844 C CA . GLN A 1 104 ? -3.452 -1.479 -16.771 1.00 84.88 104 GLN A CA 1
ATOM 845 C C . GLN A 1 104 ? -4.722 -2.273 -16.465 1.00 84.88 104 GLN A C 1
ATOM 847 O O . GLN A 1 104 ? -5.457 -1.925 -15.536 1.00 84.88 104 GLN A O 1
ATOM 852 N N . MET A 1 105 ? -4.934 -3.388 -17.170 1.00 90.06 105 M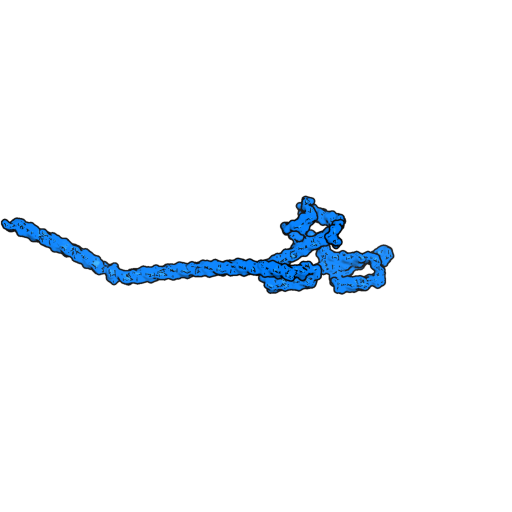ET A N 1
ATOM 853 C CA . MET A 1 105 ? -6.027 -4.310 -16.873 1.00 90.06 105 MET A CA 1
ATOM 854 C C . MET A 1 105 ? -5.918 -4.835 -15.440 1.00 90.06 105 MET A C 1
ATOM 856 O O . MET A 1 105 ? -6.893 -4.807 -14.693 1.00 90.06 105 MET A O 1
ATOM 860 N N . MET A 1 106 ? -4.723 -5.241 -15.014 1.00 93.88 106 MET A N 1
ATOM 861 C CA . MET A 1 106 ? -4.507 -5.732 -13.657 1.00 93.88 106 MET A CA 1
ATOM 862 C C . MET A 1 106 ? -4.699 -4.644 -12.590 1.00 93.88 106 MET A C 1
ATOM 864 O O . MET A 1 106 ? -5.256 -4.923 -11.531 1.00 93.88 106 MET A O 1
ATOM 868 N N . ARG A 1 107 ? -4.325 -3.386 -12.866 1.00 92.00 107 ARG A N 1
ATOM 869 C CA . ARG A 1 107 ? -4.628 -2.244 -11.984 1.00 92.00 107 ARG A CA 1
ATOM 870 C C . ARG A 1 107 ? -6.136 -2.069 -11.813 1.00 92.00 107 ARG A C 1
ATOM 872 O O . ARG A 1 107 ? -6.603 -1.870 -10.693 1.00 92.00 107 ARG A O 1
ATOM 879 N N . HIS A 1 108 ? -6.892 -2.194 -12.903 1.00 93.31 108 HIS A N 1
ATOM 880 C CA . HIS A 1 108 ? -8.349 -2.125 -12.864 1.00 93.31 108 HIS A CA 1
ATOM 881 C C . HIS A 1 108 ? -8.954 -3.283 -12.059 1.00 93.31 108 HIS A C 1
ATOM 883 O O . HIS A 1 108 ? -9.777 -3.048 -11.175 1.00 93.31 108 HIS A O 1
ATOM 889 N N . VAL A 1 109 ? -8.476 -4.512 -12.279 1.00 95.06 109 VAL A N 1
ATOM 890 C CA . VAL A 1 109 ? -8.888 -5.686 -11.494 1.00 95.06 109 VAL A CA 1
ATOM 891 C C . VAL A 1 109 ? -8.607 -5.471 -10.006 1.00 95.06 109 VAL A C 1
ATOM 893 O O . VAL A 1 109 ? -9.500 -5.696 -9.198 1.00 95.06 109 VAL A O 1
ATOM 896 N N . ILE A 1 110 ? -7.426 -4.964 -9.634 1.00 93.94 110 ILE A N 1
ATOM 897 C CA . ILE A 1 110 ? -7.089 -4.662 -8.232 1.00 93.94 110 ILE A CA 1
ATOM 898 C C . ILE A 1 110 ? -8.058 -3.627 -7.640 1.00 93.94 110 ILE A C 1
ATOM 900 O O . ILE A 1 110 ? -8.518 -3.807 -6.516 1.00 93.94 110 ILE A O 1
ATOM 904 N N . SER A 1 111 ? -8.411 -2.579 -8.393 1.00 93.88 111 SER A N 1
ATOM 905 C CA . SER A 1 111 ? -9.342 -1.541 -7.920 1.00 93.88 111 SER A CA 1
ATOM 906 C C . SER A 1 111 ? -10.781 -2.032 -7.714 1.00 93.88 111 SER A C 1
ATOM 908 O O . SER A 1 111 ? -11.520 -1.436 -6.936 1.00 93.88 111 SER A O 1
ATOM 910 N N . ILE A 1 112 ? -11.178 -3.107 -8.405 1.00 95.62 112 ILE A N 1
ATOM 911 C CA . ILE A 1 112 ? -12.505 -3.726 -8.271 1.00 95.62 112 ILE A CA 1
ATOM 912 C C . ILE A 1 112 ? -12.497 -4.812 -7.190 1.00 95.62 112 ILE A C 1
ATOM 914 O O . ILE A 1 112 ? -13.457 -4.936 -6.434 1.00 95.62 112 ILE A O 1
ATOM 918 N N . ALA A 1 113 ? -11.437 -5.620 -7.136 1.00 95.44 113 ALA A N 1
ATOM 919 C CA . ALA A 1 113 ? -11.368 -6.809 -6.291 1.00 95.44 113 ALA A CA 1
ATOM 920 C C . ALA A 1 113 ? -11.058 -6.501 -4.820 1.00 95.44 113 ALA A C 1
ATOM 922 O O . ALA A 1 113 ? -11.413 -7.295 -3.952 1.00 95.44 113 ALA A O 1
ATOM 923 N N . PHE A 1 114 ? -10.402 -5.374 -4.533 1.00 95.31 114 PHE A N 1
ATOM 924 C CA . PHE A 1 114 ? -9.978 -5.018 -3.180 1.00 95.31 114 PHE A CA 1
ATOM 925 C C . PHE A 1 114 ? -10.657 -3.737 -2.689 1.00 95.31 114 PHE A C 1
ATOM 927 O O . PHE A 1 114 ? -10.8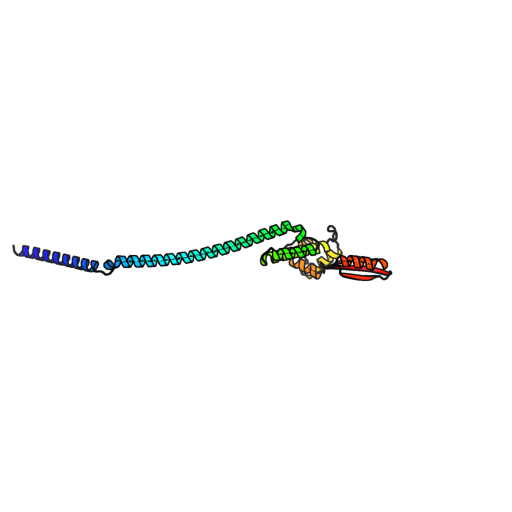75 -2.815 -3.478 1.00 95.31 114 PHE A O 1
ATOM 934 N N . PRO A 1 115 ? -10.925 -3.621 -1.372 1.00 96.38 115 PRO A N 1
ATOM 935 C CA . PRO A 1 115 ? -11.259 -2.341 -0.759 1.00 96.38 115 PRO A CA 1
ATOM 936 C C . PRO A 1 115 ? -10.207 -1.285 -1.099 1.00 96.38 115 PRO A C 1
ATOM 938 O O . PRO A 1 115 ? -9.014 -1.598 -1.191 1.00 96.38 115 PRO A O 1
ATOM 941 N N . LYS A 1 116 ? -10.642 -0.032 -1.249 1.00 95.06 116 LYS A N 1
ATOM 942 C CA . LYS A 1 116 ? -9.809 1.074 -1.737 1.00 95.06 116 LYS A CA 1
ATOM 943 C C . LYS A 1 116 ? -8.488 1.200 -0.973 1.00 95.06 116 LYS A C 1
ATOM 945 O O . LYS A 1 116 ? -7.435 1.328 -1.583 1.00 95.06 116 LYS A O 1
ATOM 950 N N . GLU A 1 117 ? -8.522 1.084 0.350 1.00 93.88 117 GLU A N 1
ATOM 951 C CA . GLU A 1 117 ? -7.351 1.232 1.221 1.00 93.88 117 GLU A CA 1
ATOM 952 C C . GLU A 1 117 ? -6.291 0.153 0.954 1.00 93.88 117 GLU A C 1
ATOM 954 O O . GLU A 1 117 ? -5.086 0.406 1.032 1.00 93.88 117 GLU A O 1
ATOM 959 N N . VAL A 1 118 ? -6.737 -1.063 0.630 1.00 94.88 118 VAL A N 1
ATOM 960 C CA . VAL A 1 118 ? -5.867 -2.203 0.325 1.00 94.88 118 VAL A CA 1
ATOM 961 C C . VAL A 1 118 ? -5.381 -2.118 -1.120 1.00 94.88 118 VAL A C 1
ATOM 963 O O . VAL A 1 118 ? -4.184 -2.272 -1.366 1.00 94.88 118 VAL A O 1
ATOM 966 N N . GLY A 1 119 ? -6.288 -1.824 -2.055 1.00 94.25 119 GLY A N 1
ATOM 967 C CA . GLY A 1 119 ? -5.991 -1.666 -3.476 1.00 94.25 119 GLY A CA 1
ATOM 968 C C . GLY A 1 119 ? -4.970 -0.559 -3.737 1.00 94.25 119 GLY A C 1
ATOM 969 O O . GLY A 1 119 ? -3.935 -0.822 -4.347 1.00 94.25 119 GLY A O 1
ATOM 970 N N . ASP A 1 120 ? -5.190 0.642 -3.198 1.00 94.06 120 ASP A N 1
ATOM 971 C CA . ASP A 1 120 ? -4.271 1.778 -3.343 1.00 94.06 120 ASP A CA 1
ATOM 972 C C . ASP A 1 120 ? -2.884 1.434 -2.774 1.00 94.06 120 ASP A C 1
ATOM 974 O O . ASP A 1 120 ? -1.856 1.661 -3.417 1.00 94.06 120 ASP A O 1
ATOM 978 N N . GLY A 1 121 ? -2.841 0.794 -1.599 1.00 93.00 121 GLY A N 1
ATOM 979 C CA . GLY A 1 121 ? -1.593 0.347 -0.979 1.00 93.00 121 GLY A CA 1
ATOM 980 C C . GLY A 1 121 ? -0.827 -0.687 -1.814 1.00 93.00 121 GLY A C 1
ATOM 981 O O . GLY A 1 121 ? 0.407 -0.665 -1.847 1.00 93.00 121 GLY A O 1
ATOM 982 N N . LEU A 1 122 ? -1.532 -1.585 -2.508 1.00 92.56 122 LEU A N 1
ATOM 983 C CA . LEU A 1 122 ? -0.929 -2.529 -3.452 1.00 92.56 122 LEU A CA 1
ATOM 984 C C . LEU A 1 122 ? -0.397 -1.822 -4.700 1.00 92.56 122 LEU A C 1
ATOM 986 O O . LEU A 1 122 ? 0.741 -2.070 -5.098 1.00 92.56 122 LEU A O 1
ATOM 990 N N . LEU A 1 123 ? -1.192 -0.935 -5.298 1.00 92.56 123 LEU A N 1
ATOM 991 C CA . LEU A 1 123 ? -0.833 -0.223 -6.525 1.00 92.56 123 LEU A CA 1
ATOM 992 C C . LEU A 1 123 ? 0.418 0.637 -6.338 1.00 92.56 123 LEU A C 1
ATOM 994 O O . LEU A 1 123 ? 1.331 0.570 -7.164 1.00 92.56 123 LEU A O 1
ATOM 998 N N . VAL A 1 124 ? 0.517 1.340 -5.207 1.00 90.31 124 VAL A N 1
ATOM 999 C CA . VAL A 1 124 ? 1.714 2.110 -4.837 1.00 90.31 124 VAL A CA 1
ATOM 1000 C C . VAL A 1 124 ? 2.947 1.205 -4.760 1.00 90.31 124 VAL A C 1
ATOM 1002 O O . VAL A 1 124 ? 4.006 1.552 -5.280 1.00 90.31 124 VAL A O 1
ATOM 1005 N N . LYS A 1 125 ? 2.836 0.012 -4.162 1.00 87.69 125 LYS A N 1
ATOM 1006 C CA . LYS A 1 125 ? 3.959 -0.942 -4.103 1.00 87.69 125 LYS A CA 1
ATOM 1007 C C . LYS A 1 125 ? 4.360 -1.447 -5.489 1.00 87.69 125 LYS A C 1
ATOM 1009 O O . LYS A 1 125 ? 5.551 -1.558 -5.774 1.00 87.69 125 LYS A O 1
ATOM 1014 N N . VAL A 1 126 ? 3.391 -1.734 -6.357 1.00 87.12 126 VAL A N 1
ATOM 1015 C CA . VAL A 1 126 ? 3.655 -2.175 -7.738 1.00 87.12 126 VAL A CA 1
ATOM 1016 C C . VAL A 1 126 ? 4.383 -1.083 -8.528 1.00 87.12 126 VAL A C 1
ATOM 1018 O O . VAL A 1 126 ? 5.365 -1.365 -9.216 1.00 87.12 126 VAL A O 1
ATOM 1021 N N . GLU A 1 127 ? 3.960 0.171 -8.390 1.00 85.31 127 GLU A N 1
ATOM 1022 C CA . GLU A 1 127 ? 4.591 1.321 -9.046 1.00 85.31 127 GLU A CA 1
ATOM 1023 C C . GLU A 1 127 ? 6.026 1.574 -8.552 1.00 85.31 127 GLU A C 1
ATOM 1025 O O . GLU A 1 127 ? 6.944 1.814 -9.346 1.00 85.31 127 GLU A O 1
ATOM 1030 N N . LYS A 1 128 ? 6.260 1.423 -7.246 1.00 84.62 128 LYS A N 1
ATOM 1031 C CA . LYS A 1 128 ? 7.598 1.520 -6.642 1.00 84.62 128 LYS A CA 1
ATOM 1032 C C . LYS A 1 128 ? 8.559 0.458 -7.186 1.00 84.62 128 LYS A C 1
ATOM 1034 O O . LYS A 1 128 ? 9.694 0.771 -7.559 1.00 84.62 128 LYS A O 1
ATOM 1039 N N . ILE A 1 129 ? 8.077 -0.775 -7.351 1.00 85.69 129 ILE A N 1
ATOM 1040 C CA . ILE A 1 129 ? 8.842 -1.865 -7.978 1.00 85.69 129 ILE A CA 1
ATOM 1041 C C . ILE A 1 129 ? 9.135 -1.555 -9.460 1.00 85.69 129 ILE A C 1
ATOM 1043 O O . ILE A 1 129 ? 10.264 -1.791 -9.913 1.00 85.69 129 ILE A O 1
ATOM 1047 N N . LYS A 1 130 ? 8.180 -0.963 -10.207 1.00 86.88 130 LYS A N 1
ATOM 1048 C CA . LYS A 1 130 ? 8.398 -0.512 -11.604 1.00 86.88 130 LYS A CA 1
ATOM 1049 C C . LYS A 1 130 ? 9.590 0.442 -11.669 1.00 86.88 130 LYS A C 1
ATOM 1051 O O . LYS A 1 130 ? 10.499 0.209 -12.468 1.00 86.88 130 LYS A O 1
ATOM 1056 N N . SER A 1 131 ? 9.645 1.426 -10.772 1.00 90.88 131 SER A N 1
ATOM 1057 C CA . SER A 1 131 ? 10.710 2.436 -10.753 1.00 90.88 131 SER A CA 1
ATOM 1058 C C . SER A 1 131 ? 12.109 1.834 -10.583 1.00 90.88 131 SER A C 1
ATOM 1060 O O . SER A 1 131 ? 13.025 2.152 -11.343 1.00 90.88 131 SER A O 1
ATOM 1062 N N . GLY A 1 132 ? 12.275 0.891 -9.649 1.00 91.94 132 GLY A N 1
ATOM 1063 C CA . GLY A 1 132 ? 13.546 0.177 -9.477 1.00 91.94 132 GLY A CA 1
ATOM 1064 C C . GLY A 1 132 ? 13.952 -0.629 -10.713 1.00 91.94 132 GLY A C 1
ATOM 1065 O O . GLY A 1 132 ? 15.123 -0.631 -11.098 1.00 91.94 132 GLY A O 1
ATOM 1066 N N . SER A 1 133 ? 12.986 -1.261 -11.389 1.00 89.69 133 SER A N 1
ATOM 1067 C CA . SER A 1 133 ? 13.251 -2.012 -12.622 1.00 89.69 133 SER A CA 1
ATOM 1068 C C . SER A 1 133 ? 13.699 -1.115 -13.785 1.00 89.69 133 SER A C 1
ATOM 1070 O O . SER A 1 133 ? 14.573 -1.512 -14.558 1.00 89.69 133 SER A O 1
ATOM 1072 N N . LEU A 1 134 ? 13.136 0.094 -13.898 1.00 91.12 134 LEU A N 1
ATOM 1073 C CA . LEU A 1 134 ? 13.476 1.057 -14.948 1.00 91.12 134 LEU A CA 1
ATOM 1074 C C . LEU A 1 134 ? 14.876 1.623 -14.745 1.00 91.12 134 LEU A C 1
ATOM 1076 O O . LEU A 1 134 ? 15.682 1.596 -15.671 1.00 91.12 134 LEU A O 1
ATOM 1080 N N . ILE A 1 135 ? 15.208 2.037 -13.521 1.00 94.94 135 ILE A N 1
ATOM 1081 C CA . ILE A 1 135 ? 16.556 2.528 -13.196 1.00 94.94 135 ILE A CA 1
ATOM 1082 C C . ILE A 1 135 ? 17.588 1.417 -13.398 1.00 94.94 135 ILE A C 1
ATOM 1084 O O . ILE A 1 135 ? 18.668 1.663 -13.932 1.00 94.94 135 ILE A O 1
ATOM 1088 N N . ARG A 1 136 ? 17.259 0.171 -13.031 1.00 94.62 136 ARG A N 1
ATOM 1089 C CA . ARG A 1 136 ? 18.152 -0.969 -13.266 1.00 94.62 136 ARG A CA 1
ATOM 1090 C C . ARG A 1 136 ? 18.399 -1.200 -14.756 1.00 94.62 136 ARG A C 1
ATOM 1092 O O . ARG A 1 136 ? 19.547 -1.419 -15.124 1.00 94.62 136 ARG A O 1
ATOM 1099 N N . ARG A 1 137 ? 17.360 -1.143 -15.595 1.00 91.44 137 ARG A N 1
ATOM 1100 C CA . ARG A 1 137 ? 17.494 -1.250 -17.060 1.00 91.44 137 ARG A CA 1
ATOM 1101 C C . ARG A 1 137 ? 18.276 -0.083 -17.648 1.00 91.44 137 ARG A C 1
ATOM 1103 O O . ARG A 1 137 ? 19.125 -0.296 -18.499 1.00 91.44 137 ARG A O 1
ATOM 1110 N N . TYR A 1 138 ? 18.050 1.129 -17.156 1.00 93.50 138 TYR A N 1
ATOM 1111 C CA . TYR A 1 138 ? 18.825 2.300 -17.551 1.00 93.50 138 TYR A CA 1
ATOM 1112 C C . TYR A 1 138 ? 20.319 2.131 -17.232 1.00 93.50 138 TYR A C 1
ATOM 1114 O O . TYR A 1 138 ? 21.176 2.392 -18.073 1.00 93.50 138 TYR A O 1
ATOM 1122 N N . TRP A 1 139 ? 20.638 1.635 -16.035 1.00 95.62 139 TRP A N 1
ATOM 1123 C CA . TRP A 1 139 ? 22.014 1.402 -15.595 1.00 95.62 139 TRP A CA 1
ATOM 1124 C C . TRP A 1 139 ? 22.686 0.200 -16.282 1.00 95.62 139 TRP A C 1
ATOM 1126 O O . TRP A 1 139 ? 23.887 0.232 -16.557 1.00 95.62 139 TRP A O 1
ATOM 1136 N N . LYS A 1 140 ? 21.916 -0.860 -16.552 1.00 95.19 140 LYS A N 1
ATOM 1137 C CA . LYS A 1 140 ? 22.360 -2.098 -17.205 1.00 95.19 140 LYS A CA 1
ATOM 1138 C C . LYS A 1 140 ? 21.391 -2.480 -18.329 1.00 95.19 140 LYS A C 1
ATOM 1140 O O . LYS A 1 140 ? 20.521 -3.329 -18.104 1.00 95.19 140 LYS A O 1
ATOM 1145 N N . PRO A 1 141 ? 21.523 -1.884 -19.526 1.00 88.88 141 PRO A N 1
ATOM 1146 C CA . PRO A 1 141 ? 20.581 -2.104 -20.627 1.00 88.88 141 PRO A CA 1
ATOM 1147 C C . PRO A 1 141 ? 20.470 -3.568 -21.064 1.00 88.88 141 PRO A C 1
ATOM 1149 O O . PRO A 1 141 ? 19.388 -4.030 -21.412 1.00 88.88 141 PRO A O 1
ATOM 1152 N N . ASP A 1 142 ? 21.570 -4.320 -20.985 1.00 84.50 142 ASP A N 1
ATOM 1153 C CA . ASP A 1 142 ? 21.637 -5.753 -21.304 1.00 84.50 142 ASP A CA 1
ATOM 1154 C C . ASP A 1 142 ? 21.394 -6.666 -20.080 1.00 84.50 142 ASP A C 1
ATOM 1156 O O . ASP A 1 142 ? 21.524 -7.890 -20.155 1.00 84.50 142 ASP A O 1
ATOM 1160 N N . GLY A 1 143 ? 21.090 -6.070 -18.923 1.00 88.94 143 GLY A N 1
ATOM 1161 C CA . GLY A 1 143 ? 20.899 -6.749 -17.644 1.00 88.94 143 GLY A CA 1
ATOM 1162 C C . GLY A 1 143 ? 22.175 -7.290 -16.984 1.00 88.94 143 GLY A C 1
ATOM 1163 O O . GLY A 1 143 ? 22.095 -7.770 -15.846 1.00 88.94 143 GLY A O 1
ATOM 1164 N N . LYS A 1 144 ? 23.340 -7.201 -17.638 1.00 92.12 144 LYS A N 1
ATOM 1165 C CA . LYS A 1 144 ? 24.611 -7.783 -17.174 1.00 92.12 144 LYS A CA 1
ATOM 1166 C C . LYS A 1 144 ? 25.688 -6.720 -16.983 1.00 92.12 144 LYS A C 1
ATOM 1168 O O . LYS A 1 144 ? 26.175 -6.550 -15.859 1.00 92.12 144 LYS A O 1
ATOM 1173 N N . ASN A 1 145 ? 26.026 -6.010 -18.052 1.00 95.44 145 ASN A N 1
ATOM 1174 C CA . ASN A 1 145 ? 27.104 -5.036 -18.098 1.00 95.44 145 ASN A CA 1
ATOM 1175 C C . ASN A 1 145 ? 26.614 -3.652 -17.675 1.00 95.44 145 ASN A C 1
ATOM 1177 O O . ASN A 1 145 ? 25.451 -3.290 -17.848 1.00 95.44 145 ASN A O 1
ATOM 1181 N N . ILE A 1 146 ? 27.517 -2.890 -17.064 1.00 97.19 146 ILE A N 1
ATOM 1182 C CA . ILE A 1 146 ? 27.247 -1.512 -16.662 1.00 97.19 146 ILE A CA 1
ATOM 1183 C C . ILE A 1 146 ? 27.474 -0.612 -17.871 1.00 97.19 146 ILE A C 1
ATOM 1185 O O . ILE A 1 146 ? 28.557 -0.628 -18.452 1.00 97.19 146 ILE A O 1
ATOM 1189 N N . ASP A 1 147 ? 26.479 0.204 -18.202 1.00 96.38 147 ASP A N 1
ATOM 1190 C CA . ASP A 1 147 ? 26.684 1.343 -19.091 1.00 96.38 147 ASP A CA 1
ATOM 1191 C C . ASP A 1 147 ? 27.300 2.488 -18.271 1.00 96.38 147 ASP A C 1
ATOM 1193 O O . ASP A 1 147 ? 26.647 3.067 -17.397 1.00 96.38 147 ASP A O 1
ATOM 1197 N N . GLU A 1 148 ? 28.585 2.779 -18.490 1.00 97.25 148 GLU A N 1
ATOM 1198 C CA . GLU A 1 148 ? 29.317 3.781 -17.703 1.00 97.25 148 GLU A CA 1
ATOM 1199 C C . GLU A 1 148 ? 28.728 5.189 -17.847 1.00 97.25 148 GLU A C 1
ATOM 1201 O O . GLU A 1 148 ? 28.701 5.951 -16.877 1.00 97.25 148 GLU A O 1
ATOM 1206 N N . ALA A 1 149 ? 28.207 5.534 -19.027 1.00 95.56 149 ALA A N 1
ATOM 1207 C CA . ALA A 1 149 ? 27.619 6.844 -19.269 1.00 95.56 149 ALA A CA 1
ATOM 1208 C C . ALA A 1 149 ? 26.325 7.022 -18.461 1.00 95.56 149 ALA A C 1
ATOM 1210 O O . ALA A 1 149 ? 26.144 8.047 -17.796 1.00 95.56 149 ALA A O 1
ATOM 1211 N N . ASN A 1 150 ? 25.448 6.017 -18.458 1.00 95.81 150 ASN A N 1
ATOM 1212 C CA . ASN A 1 150 ? 24.220 6.027 -17.660 1.00 95.81 150 ASN A CA 1
ATOM 1213 C C . ASN A 1 150 ? 24.519 5.925 -16.160 1.00 95.81 150 ASN A C 1
ATOM 1215 O O . ASN A 1 150 ? 23.868 6.595 -15.356 1.00 95.81 150 ASN A O 1
ATOM 1219 N N . ALA A 1 151 ? 25.535 5.149 -15.770 1.00 97.44 151 ALA A N 1
ATOM 1220 C CA . ALA A 1 151 ? 25.987 5.073 -14.383 1.00 97.44 151 ALA A CA 1
ATOM 1221 C C . ALA A 1 151 ? 26.462 6.438 -13.862 1.00 97.44 151 ALA A C 1
ATOM 1223 O O . ALA A 1 151 ? 26.096 6.828 -12.753 1.00 97.44 151 ALA A O 1
ATOM 1224 N N . ASN A 1 152 ? 27.241 7.178 -14.656 1.00 97.44 152 ASN A N 1
ATOM 1225 C CA . ASN A 1 152 ? 27.715 8.511 -14.282 1.00 97.44 152 ASN A CA 1
ATOM 1226 C C . ASN A 1 152 ? 26.558 9.512 -14.183 1.00 97.44 152 ASN A C 1
ATOM 1228 O O . ASN A 1 152 ? 26.447 10.190 -13.167 1.00 97.44 152 ASN A O 1
ATOM 1232 N N . LYS A 1 153 ? 25.619 9.509 -15.138 1.00 97.31 153 LYS A N 1
ATOM 1233 C CA . LYS A 1 153 ? 24.400 10.338 -15.055 1.00 97.31 153 LYS A CA 1
ATOM 1234 C C . LYS A 1 153 ? 23.582 10.053 -13.795 1.00 97.31 153 LYS A C 1
ATOM 1236 O O . LYS A 1 153 ? 23.102 10.981 -13.149 1.00 97.31 153 LYS A O 1
ATOM 1241 N N . LEU A 1 154 ? 23.438 8.780 -13.425 1.00 97.38 154 LEU A N 1
ATOM 1242 C CA . LEU A 1 154 ? 22.709 8.395 -12.218 1.00 97.38 154 LEU A CA 1
ATOM 1243 C C . LEU A 1 154 ? 23.444 8.830 -10.939 1.00 97.38 154 LEU A C 1
ATOM 1245 O O . LEU A 1 154 ? 22.802 9.294 -9.999 1.00 97.38 154 LEU A O 1
ATOM 1249 N N . LYS A 1 155 ? 24.780 8.736 -10.907 1.00 97.88 155 LYS A N 1
ATOM 1250 C CA . LYS A 1 155 ? 25.603 9.259 -9.800 1.00 97.88 155 LYS A CA 1
ATOM 1251 C C . LYS A 1 155 ? 25.494 10.773 -9.673 1.00 97.88 155 LYS A C 1
ATOM 1253 O O . LYS A 1 155 ? 25.323 11.271 -8.563 1.00 97.88 155 LYS A O 1
ATOM 1258 N N . ASP A 1 156 ? 25.557 11.495 -10.787 1.00 97.88 156 ASP A N 1
ATOM 1259 C CA . ASP A 1 156 ? 25.401 12.949 -10.802 1.00 97.88 156 ASP A CA 1
ATOM 1260 C C . ASP A 1 156 ? 24.015 13.345 -10.289 1.00 97.88 156 ASP A C 1
ATOM 1262 O O . ASP A 1 156 ? 23.889 14.241 -9.454 1.00 97.88 156 ASP A O 1
ATOM 1266 N N . TRP A 1 157 ? 22.976 12.619 -10.711 1.00 97.88 157 TRP A N 1
ATOM 1267 C CA . TRP A 1 157 ? 21.621 12.815 -10.208 1.00 97.88 157 TRP A CA 1
ATOM 1268 C C . TRP A 1 157 ? 21.518 12.572 -8.694 1.00 97.88 157 TRP A C 1
ATOM 1270 O O . TRP A 1 157 ? 20.948 13.404 -7.984 1.00 97.88 157 TRP A O 1
ATOM 1280 N N . LEU A 1 158 ? 22.107 11.483 -8.181 1.00 97.75 158 LEU A N 1
ATOM 1281 C CA . LEU A 1 158 ? 22.143 11.181 -6.744 1.00 97.75 158 LEU A CA 1
ATOM 1282 C C . LEU A 1 158 ? 22.865 12.283 -5.961 1.00 97.75 158 LEU A C 1
ATOM 1284 O O . LEU A 1 158 ? 22.336 12.788 -4.970 1.00 97.75 158 LEU A O 1
ATOM 1288 N N . LYS A 1 159 ? 24.027 12.726 -6.447 1.00 97.69 159 LYS A N 1
ATOM 1289 C CA . LYS A 1 159 ? 24.795 13.826 -5.853 1.00 97.69 159 LYS A CA 1
ATOM 1290 C C . LYS A 1 159 ? 23.983 15.122 -5.801 1.00 97.69 159 LYS A C 1
ATOM 1292 O O . LYS A 1 159 ? 23.912 15.749 -4.746 1.00 97.69 159 LYS A O 1
ATOM 1297 N N . ASN A 1 160 ? 23.320 15.487 -6.898 1.00 97.81 160 ASN A N 1
ATOM 1298 C CA . ASN A 1 160 ? 22.485 16.691 -6.980 1.00 97.81 160 ASN A CA 1
ATOM 1299 C C . ASN A 1 160 ? 21.249 16.629 -6.064 1.00 97.81 160 ASN A C 1
ATOM 1301 O O . ASN A 1 160 ? 20.711 17.667 -5.689 1.00 97.81 160 ASN A O 1
ATOM 1305 N N . ASN A 1 161 ? 20.825 15.428 -5.666 1.00 97.50 161 ASN A N 1
ATOM 1306 C CA . ASN A 1 161 ? 19.729 15.199 -4.725 1.00 97.50 161 ASN A CA 1
ATOM 1307 C C . ASN A 1 161 ? 20.212 14.919 -3.285 1.00 97.50 161 ASN A C 1
ATOM 1309 O O . ASN A 1 161 ? 19.451 14.386 -2.478 1.00 97.50 161 ASN A O 1
ATOM 1313 N N . GLY A 1 162 ? 21.462 15.271 -2.949 1.00 97.19 162 GLY A N 1
ATOM 1314 C CA . GLY A 1 162 ? 22.003 15.156 -1.588 1.00 97.19 162 GLY A CA 1
ATOM 1315 C C . GLY A 1 162 ? 22.356 13.728 -1.159 1.00 97.19 162 GLY A C 1
ATOM 1316 O O . GLY A 1 162 ? 22.405 13.444 0.034 1.00 97.19 162 GLY A O 1
ATOM 1317 N N . ARG A 1 163 ? 22.579 12.823 -2.118 1.00 96.19 163 ARG A N 1
ATOM 1318 C CA . ARG A 1 163 ? 22.871 11.396 -1.902 1.00 96.19 163 ARG A CA 1
ATOM 1319 C C . ARG A 1 163 ? 24.216 10.987 -2.499 1.00 96.19 163 ARG A C 1
ATOM 1321 O O . ARG A 1 163 ? 24.318 9.971 -3.178 1.00 96.19 163 ARG A O 1
ATOM 1328 N N . SER A 1 1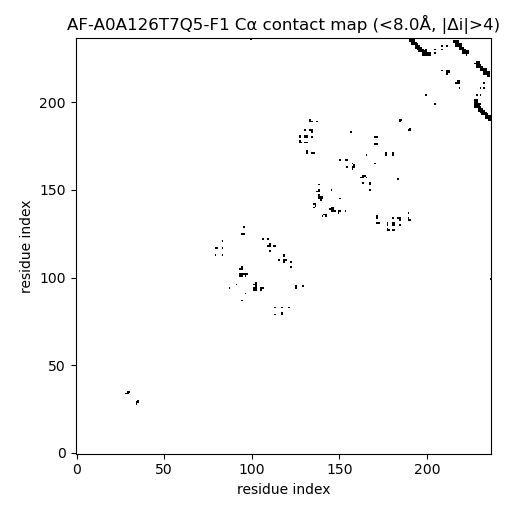64 ? 25.253 11.796 -2.284 1.00 92.56 164 SER A N 1
ATOM 1329 C CA . SER A 1 164 ? 26.597 11.537 -2.828 1.00 92.56 164 SER A CA 1
ATOM 1330 C C . SER A 1 164 ? 27.208 10.215 -2.365 1.00 92.56 164 SER A C 1
ATOM 1332 O O . SER A 1 164 ? 28.018 9.641 -3.089 1.00 92.56 164 SER A O 1
ATOM 1334 N N . ASP A 1 165 ? 26.814 9.745 -1.182 1.00 92.94 165 ASP A N 1
ATOM 1335 C CA . ASP A 1 165 ? 27.443 8.601 -0.515 1.00 92.94 165 ASP A CA 1
ATOM 1336 C C . ASP A 1 165 ? 26.722 7.278 -0.830 1.00 92.94 165 ASP A C 1
ATOM 1338 O O . ASP A 1 165 ? 27.247 6.192 -0.571 1.00 92.94 165 ASP A O 1
ATOM 1342 N N . ASP A 1 166 ? 25.531 7.349 -1.436 1.00 94.62 166 ASP A N 1
ATOM 1343 C CA . ASP A 1 166 ? 24.755 6.172 -1.806 1.00 94.62 166 ASP A CA 1
ATOM 1344 C C . ASP A 1 166 ? 25.338 5.522 -3.068 1.00 94.62 166 ASP A C 1
ATOM 1346 O O . ASP A 1 166 ? 25.409 6.116 -4.147 1.00 94.62 166 ASP A O 1
ATOM 1350 N N . SER A 1 167 ? 25.700 4.241 -2.976 1.00 97.25 167 SER A N 1
ATOM 1351 C CA . SER A 1 167 ? 26.012 3.460 -4.177 1.00 97.25 167 SER A CA 1
ATOM 1352 C C . SER A 1 167 ? 24.750 3.225 -5.019 1.00 97.25 167 SER A C 1
ATOM 1354 O O . SER A 1 167 ? 23.662 3.051 -4.473 1.00 97.25 167 SER A O 1
ATOM 1356 N N . ILE A 1 168 ? 24.884 3.119 -6.350 1.00 97.00 168 ILE A N 1
ATOM 1357 C CA . ILE A 1 168 ? 23.750 2.779 -7.238 1.00 97.00 168 ILE A CA 1
ATOM 1358 C C . ILE A 1 168 ? 23.082 1.463 -6.799 1.00 97.00 168 ILE A C 1
ATOM 1360 O O . ILE A 1 168 ? 21.861 1.347 -6.822 1.00 97.00 168 ILE A O 1
ATOM 1364 N N . THR A 1 169 ? 23.864 0.476 -6.353 1.00 96.69 169 THR A N 1
ATOM 1365 C CA . THR A 1 169 ? 23.336 -0.799 -5.846 1.00 96.69 169 THR A CA 1
ATOM 1366 C C . THR A 1 169 ? 22.482 -0.600 -4.593 1.00 96.69 169 THR A C 1
ATOM 1368 O O . THR A 1 169 ? 21.373 -1.126 -4.530 1.00 96.69 169 THR A O 1
ATOM 1371 N N . LEU A 1 170 ? 22.957 0.186 -3.619 1.00 96.56 170 LEU A N 1
ATOM 1372 C CA . LEU A 1 170 ? 22.170 0.537 -2.432 1.00 96.56 170 LEU A CA 1
ATOM 1373 C C . LEU A 1 170 ? 20.895 1.285 -2.838 1.00 96.56 170 LEU A C 1
ATOM 1375 O O . LEU A 1 170 ? 19.804 0.925 -2.404 1.00 96.56 170 LEU A O 1
ATOM 1379 N N . PHE A 1 171 ? 21.026 2.258 -3.741 1.00 96.56 171 PHE A N 1
ATOM 1380 C CA . PHE A 1 171 ? 19.913 3.035 -4.270 1.00 96.56 171 PHE A CA 1
ATOM 1381 C C . PHE A 1 171 ? 18.844 2.174 -4.954 1.00 96.56 171 PHE A C 1
ATOM 1383 O O . PHE A 1 171 ? 17.660 2.479 -4.851 1.00 96.56 171 PHE A O 1
ATOM 1390 N N . LEU A 1 172 ? 19.229 1.086 -5.622 1.00 95.06 172 LEU A N 1
ATOM 1391 C CA . LEU A 1 172 ? 18.294 0.174 -6.287 1.00 95.06 172 LEU A CA 1
ATOM 1392 C C . LEU A 1 172 ? 17.572 -0.781 -5.331 1.00 95.06 172 LEU A C 1
ATOM 1394 O O . LEU A 1 172 ? 16.452 -1.187 -5.635 1.00 95.06 172 LEU A O 1
ATOM 1398 N N . HIS A 1 173 ? 18.195 -1.152 -4.212 1.00 92.69 173 HIS A N 1
ATOM 1399 C CA . HIS A 1 173 ? 17.696 -2.223 -3.342 1.00 92.69 173 HIS A CA 1
ATOM 1400 C C . HIS A 1 173 ? 17.140 -1.751 -1.998 1.00 92.69 173 HIS A C 1
ATOM 1402 O O . HIS A 1 173 ? 16.366 -2.482 -1.386 1.00 92.69 173 HIS A O 1
ATOM 1408 N N . ALA A 1 174 ? 17.496 -0.557 -1.526 1.00 94.19 174 ALA A N 1
ATOM 1409 C CA . ALA A 1 174 ? 17.014 -0.068 -0.242 1.00 94.19 174 ALA A CA 1
ATOM 1410 C C . ALA A 1 174 ? 15.515 0.278 -0.308 1.00 94.19 174 ALA A C 1
ATOM 1412 O O . ALA A 1 174 ? 15.088 1.084 -1.140 1.00 94.19 174 ALA A O 1
ATOM 1413 N N . GLU A 1 175 ? 14.706 -0.327 0.563 1.00 90.06 175 GLU A N 1
ATOM 1414 C CA . GLU A 1 175 ? 13.245 -0.142 0.590 1.00 90.06 175 GLU A CA 1
ATOM 1415 C C . GLU A 1 175 ? 12.852 1.311 0.892 1.00 90.06 175 GLU A C 1
ATOM 1417 O O . GLU A 1 175 ? 11.969 1.875 0.253 1.00 90.06 175 GLU A O 1
ATOM 1422 N N . ASN A 1 176 ? 13.583 1.979 1.786 1.00 94.00 176 ASN A N 1
ATOM 1423 C CA . ASN A 1 176 ? 13.332 3.373 2.158 1.00 94.00 176 ASN A CA 1
ATOM 1424 C C . ASN A 1 176 ? 13.648 4.399 1.048 1.00 94.00 176 ASN A C 1
ATOM 1426 O O . ASN A 1 176 ? 13.472 5.595 1.270 1.00 94.00 176 ASN A O 1
ATOM 1430 N N . LEU A 1 177 ? 14.121 3.959 -0.126 1.00 95.25 177 LEU A N 1
ATOM 1431 C CA . LEU A 1 177 ? 14.461 4.817 -1.269 1.00 95.25 177 LEU A CA 1
ATOM 1432 C C . LEU A 1 177 ? 13.472 4.707 -2.435 1.00 95.25 177 LEU A C 1
ATOM 1434 O O . LEU A 1 177 ? 13.730 5.254 -3.506 1.00 95.25 177 LEU A O 1
ATOM 1438 N N . ASP A 1 178 ? 12.334 4.044 -2.236 1.00 92.12 178 ASP A N 1
ATOM 1439 C CA . ASP A 1 178 ? 11.286 3.889 -3.250 1.00 92.12 178 ASP A CA 1
ATOM 1440 C C . ASP A 1 178 ? 10.839 5.217 -3.880 1.00 92.12 178 ASP A C 1
ATOM 1442 O O . ASP A 1 178 ? 10.821 5.355 -5.104 1.00 92.12 178 ASP A O 1
ATOM 1446 N N . ASP A 1 179 ? 10.530 6.215 -3.053 1.00 93.88 179 ASP A N 1
ATOM 1447 C CA . ASP A 1 179 ? 10.024 7.506 -3.538 1.00 93.88 179 ASP A CA 1
ATOM 1448 C C . ASP A 1 179 ? 11.118 8.284 -4.290 1.00 93.88 179 ASP A C 1
ATOM 1450 O O . ASP A 1 179 ? 10.860 8.983 -5.271 1.00 93.88 179 ASP A O 1
ATOM 1454 N N . VAL A 1 180 ? 12.376 8.097 -3.878 1.00 95.81 180 VAL A N 1
ATOM 1455 C CA . VAL A 1 180 ? 13.548 8.682 -4.541 1.00 95.81 180 VAL A CA 1
ATOM 1456 C C . VAL A 1 180 ? 13.765 8.034 -5.912 1.00 95.81 180 VAL A C 1
ATOM 1458 O O . VAL A 1 180 ? 14.101 8.728 -6.869 1.00 95.81 180 VAL A O 1
ATOM 1461 N N . ARG A 1 181 ? 13.522 6.724 -6.043 1.00 96.12 181 ARG A N 1
ATOM 1462 C CA . ARG A 1 181 ? 13.554 6.026 -7.336 1.00 96.12 181 ARG A CA 1
ATOM 1463 C C . ARG A 1 181 ? 12.459 6.521 -8.275 1.00 96.12 181 ARG A C 1
ATOM 1465 O O . ARG A 1 181 ? 12.759 6.815 -9.428 1.00 96.12 181 ARG A O 1
ATOM 1472 N N . ALA A 1 182 ? 11.226 6.668 -7.794 1.00 92.56 182 ALA A N 1
ATOM 1473 C CA . ALA A 1 182 ? 10.142 7.227 -8.606 1.00 92.56 182 ALA A CA 1
ATOM 1474 C C . ALA A 1 182 ? 10.491 8.639 -9.113 1.00 92.56 182 ALA A C 1
ATOM 1476 O O . ALA A 1 182 ? 10.339 8.944 -10.297 1.00 92.56 182 ALA A O 1
ATOM 1477 N N . LYS A 1 183 ? 11.074 9.476 -8.243 1.00 95.19 183 LYS A N 1
ATOM 1478 C CA . LYS A 1 183 ? 11.584 10.799 -8.624 1.00 95.19 183 LYS A CA 1
ATOM 1479 C C . LYS A 1 183 ? 12.676 10.718 -9.700 1.00 95.19 183 LYS A C 1
ATOM 1481 O O . LYS A 1 183 ? 12.605 11.449 -10.684 1.00 95.19 183 LYS A O 1
ATOM 1486 N N . ALA A 1 184 ? 13.649 9.817 -9.546 1.00 95.94 184 ALA A N 1
ATOM 1487 C CA . ALA A 1 184 ? 14.727 9.629 -10.518 1.00 95.94 184 ALA A CA 1
ATOM 1488 C C . ALA A 1 184 ? 14.200 9.204 -11.892 1.00 95.94 184 ALA A C 1
ATOM 1490 O O . ALA A 1 184 ? 14.648 9.730 -12.906 1.00 95.94 184 ALA A O 1
ATOM 1491 N N . VAL A 1 185 ? 13.228 8.289 -11.932 1.00 94.25 185 VAL A N 1
ATOM 1492 C CA . VAL A 1 185 ? 12.580 7.847 -13.176 1.00 94.25 185 VAL A CA 1
ATOM 1493 C C . VAL A 1 185 ? 11.970 9.024 -13.927 1.00 94.25 185 VAL A C 1
ATOM 1495 O O . VAL A 1 185 ? 12.216 9.171 -15.125 1.00 94.25 185 VAL A O 1
ATOM 1498 N N . LYS A 1 186 ? 11.254 9.898 -13.219 1.00 92.69 186 LYS A N 1
ATOM 1499 C CA . LYS A 1 186 ? 10.639 11.087 -13.808 1.00 92.69 186 LYS A CA 1
ATOM 1500 C C . LYS A 1 186 ? 11.675 12.108 -14.286 1.00 92.69 186 LYS A C 1
ATOM 1502 O O . LYS A 1 186 ? 11.606 12.574 -15.418 1.00 92.69 186 LYS A O 1
ATOM 1507 N N . GLU A 1 187 ? 12.651 12.451 -13.447 1.00 95.31 187 GLU A N 1
ATOM 1508 C CA . GLU A 1 187 ? 13.637 13.503 -13.749 1.00 95.31 187 GLU A CA 1
ATOM 1509 C C . GLU A 1 187 ? 14.671 13.089 -14.801 1.00 95.31 187 GLU A C 1
ATOM 1511 O O . GLU A 1 187 ? 15.129 13.924 -15.579 1.00 95.31 187 GLU A O 1
ATOM 1516 N N . LEU A 1 188 ? 15.010 11.800 -14.866 1.00 94.06 188 LEU A N 1
ATOM 1517 C CA . LEU A 1 188 ? 15.861 11.238 -15.916 1.00 94.06 188 LEU A CA 1
ATOM 1518 C C . LEU A 1 188 ? 15.062 10.847 -17.172 1.00 94.06 188 LEU A C 1
ATOM 1520 O O . LEU A 1 188 ? 15.653 10.340 -18.125 1.00 94.06 188 LEU A O 1
ATOM 1524 N N . ASN A 1 189 ? 13.744 11.095 -17.188 1.00 91.62 189 ASN A N 1
ATOM 1525 C CA . ASN A 1 189 ? 12.825 10.780 -18.285 1.00 91.62 189 ASN A CA 1
ATOM 1526 C C . ASN A 1 189 ? 12.895 9.300 -18.722 1.00 91.62 189 ASN A C 1
ATOM 1528 O O . ASN A 1 189 ? 12.925 8.987 -19.911 1.00 91.62 189 ASN A O 1
ATOM 1532 N N . LEU A 1 190 ? 12.948 8.386 -17.748 1.00 89.75 190 LEU A N 1
ATOM 1533 C CA . LEU A 1 190 ? 13.062 6.938 -17.977 1.00 89.75 190 LEU A CA 1
ATOM 1534 C C . LEU A 1 190 ? 11.716 6.266 -18.281 1.00 89.75 190 LEU A C 1
ATOM 1536 O O . LEU A 1 190 ? 11.697 5.095 -18.653 1.00 89.75 190 LEU A O 1
ATOM 1540 N N . GLU A 1 191 ? 10.603 6.982 -18.107 1.00 83.50 191 GLU A N 1
ATOM 1541 C CA . GLU A 1 191 ? 9.250 6.493 -18.420 1.00 83.50 191 GLU A CA 1
ATOM 1542 C C . GLU A 1 191 ? 9.052 6.295 -19.925 1.00 83.50 191 GLU A C 1
ATOM 1544 O O . GLU A 1 191 ? 8.258 5.465 -20.344 1.00 83.50 191 GLU A O 1
ATOM 1549 N N . ASN A 1 192 ? 9.812 7.012 -20.750 1.00 80.75 192 ASN A N 1
ATOM 1550 C CA . ASN A 1 192 ? 9.715 6.920 -22.196 1.00 80.75 192 ASN A CA 1
ATOM 1551 C C . ASN A 1 192 ? 10.870 6.075 -22.736 1.00 80.75 192 ASN A C 1
ATOM 1553 O O . ASN A 1 192 ? 12.017 6.528 -22.771 1.00 80.75 192 ASN A O 1
ATOM 1557 N N . ILE A 1 193 ? 10.583 4.854 -23.202 1.00 72.44 193 ILE A N 1
ATOM 1558 C CA . ILE A 1 193 ? 11.589 4.095 -23.953 1.00 72.44 193 ILE A CA 1
ATOM 1559 C C . ILE A 1 193 ? 11.724 4.769 -25.312 1.00 72.44 193 ILE A C 1
ATOM 1561 O O . ILE A 1 193 ? 10.806 4.741 -26.129 1.00 72.44 193 ILE A O 1
ATOM 1565 N N . GLN A 1 194 ? 12.882 5.369 -25.562 1.00 81.00 194 GLN A N 1
ATOM 1566 C CA . GLN A 1 194 ? 13.231 5.865 -26.884 1.00 81.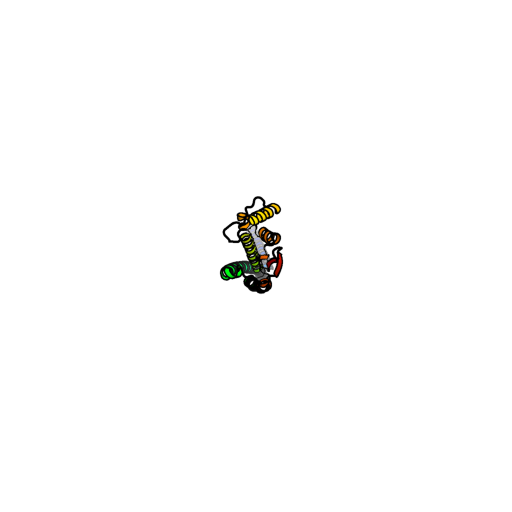00 194 GLN A CA 1
ATOM 1567 C C . GLN A 1 194 ? 14.095 4.832 -27.598 1.00 81.00 194 GLN A C 1
ATOM 1569 O O . GLN A 1 194 ? 15.213 4.537 -27.175 1.00 81.00 194 GLN A O 1
ATOM 1574 N N . LYS A 1 195 ? 13.589 4.293 -28.707 1.00 82.81 195 LYS A N 1
ATOM 1575 C CA . LYS A 1 195 ? 14.366 3.459 -29.622 1.00 82.81 195 LYS A CA 1
ATOM 1576 C C . LYS A 1 195 ? 14.805 4.313 -30.800 1.00 82.81 195 LYS A C 1
ATOM 1578 O O . LYS A 1 195 ? 13.982 4.745 -31.604 1.00 82.81 195 LYS A O 1
ATOM 1583 N N . THR A 1 196 ? 16.107 4.550 -30.897 1.00 87.50 196 THR A N 1
ATOM 1584 C CA . THR A 1 196 ? 16.694 5.317 -31.997 1.00 87.50 196 THR A CA 1
ATOM 1585 C C . THR A 1 196 ? 17.348 4.367 -32.991 1.00 87.50 196 THR A C 1
ATOM 1587 O O . THR A 1 196 ? 18.289 3.658 -32.643 1.00 87.50 196 THR A O 1
ATOM 1590 N N . ILE A 1 197 ? 16.865 4.363 -34.231 1.00 87.94 197 ILE A N 1
ATOM 1591 C CA . ILE A 1 197 ? 17.463 3.635 -35.353 1.00 87.94 197 ILE A CA 1
ATOM 1592 C C . ILE A 1 197 ? 18.141 4.670 -36.247 1.00 87.94 197 ILE A C 1
ATOM 1594 O O . ILE A 1 197 ? 17.497 5.603 -36.725 1.00 87.94 197 ILE A O 1
ATOM 1598 N N . THR A 1 198 ? 19.449 4.540 -36.442 1.00 93.06 198 THR A N 1
ATOM 1599 C CA . THR A 1 198 ? 20.236 5.423 -37.313 1.00 93.06 198 THR A CA 1
ATOM 1600 C C . THR A 1 198 ? 20.453 4.780 -38.678 1.00 93.06 198 THR A C 1
ATOM 1602 O O . THR A 1 198 ? 20.266 3.575 -38.840 1.00 93.06 198 THR A O 1
ATOM 1605 N N . ASN A 1 199 ? 20.888 5.579 -39.656 1.00 92.44 199 ASN A N 1
ATOM 1606 C CA . ASN A 1 199 ? 21.224 5.113 -41.002 1.00 92.44 199 ASN A CA 1
ATOM 1607 C C . ASN A 1 199 ? 20.056 4.466 -41.772 1.00 92.44 199 ASN A C 1
ATOM 1609 O O . ASN A 1 199 ? 20.290 3.611 -42.627 1.00 92.44 199 ASN A O 1
ATOM 1613 N N . VAL A 1 200 ? 18.810 4.863 -41.498 1.00 93.06 200 VAL A N 1
ATOM 1614 C CA . VAL A 1 200 ? 17.639 4.327 -42.204 1.00 93.06 200 VAL A CA 1
ATOM 1615 C C . VAL A 1 200 ? 17.590 4.911 -43.626 1.00 93.06 200 VAL A C 1
ATOM 1617 O O . VAL A 1 200 ? 17.614 6.140 -43.766 1.00 93.06 200 VAL A O 1
ATOM 1620 N N . PRO A 1 201 ? 17.538 4.074 -44.683 1.00 94.75 201 PRO A N 1
ATOM 1621 C CA . PRO A 1 201 ? 17.357 4.540 -46.057 1.00 94.75 201 PRO A CA 1
ATOM 1622 C C . PRO A 1 201 ? 16.018 5.257 -46.241 1.00 94.75 201 PRO A C 1
ATOM 1624 O O . PRO A 1 201 ? 15.034 4.916 -45.580 1.00 94.75 201 PRO A O 1
ATOM 1627 N N . SER A 1 202 ? 15.964 6.231 -47.154 1.00 94.50 202 SER A N 1
ATOM 1628 C CA . SER A 1 202 ? 14.760 7.034 -47.421 1.00 94.50 202 SER A CA 1
ATOM 1629 C C . SER A 1 202 ? 13.526 6.195 -47.741 1.00 94.50 202 SER A C 1
ATOM 1631 O O . SER A 1 202 ? 12.433 6.480 -47.258 1.00 94.50 202 SER A O 1
ATOM 1633 N N . GLU A 1 203 ? 13.723 5.135 -48.513 1.00 95.31 203 GLU A N 1
ATOM 1634 C CA . GLU A 1 203 ? 12.707 4.189 -48.954 1.00 95.31 203 GLU A CA 1
ATOM 1635 C C . GLU A 1 203 ? 12.123 3.348 -47.807 1.00 95.31 203 GLU A C 1
ATOM 1637 O O . GLU A 1 203 ? 11.000 2.861 -47.918 1.00 95.31 203 GLU A O 1
ATOM 1642 N N . SER A 1 204 ? 12.832 3.228 -46.680 1.00 94.12 204 SER A N 1
ATOM 1643 C CA . SER A 1 204 ? 12.420 2.406 -45.533 1.00 94.12 204 SER A CA 1
ATOM 1644 C C . SER A 1 204 ? 11.744 3.202 -44.411 1.00 94.12 204 SER A C 1
ATOM 1646 O O . SER A 1 204 ? 11.208 2.598 -43.481 1.00 94.12 204 SER A O 1
ATOM 1648 N N . ILE A 1 205 ? 11.747 4.541 -44.462 1.00 95.06 205 ILE A N 1
ATOM 1649 C CA . ILE A 1 205 ? 11.233 5.386 -43.366 1.00 95.06 205 ILE A CA 1
ATOM 1650 C C . ILE A 1 205 ? 9.752 5.132 -43.110 1.00 95.06 205 ILE A C 1
ATOM 1652 O O . ILE A 1 205 ? 9.361 4.927 -41.966 1.00 95.06 205 ILE A O 1
ATOM 1656 N N . GLU A 1 206 ? 8.936 5.149 -44.167 1.00 95.75 206 GLU A N 1
ATOM 1657 C CA . GLU A 1 206 ? 7.485 4.932 -44.090 1.00 95.75 206 GLU A CA 1
ATOM 1658 C C . GLU A 1 206 ? 7.158 3.595 -43.421 1.00 95.75 206 GLU A C 1
ATOM 1660 O O . GLU A 1 206 ? 6.279 3.529 -42.564 1.00 95.75 206 GLU A O 1
ATOM 1665 N N . PHE A 1 207 ? 7.900 2.544 -43.778 1.00 95.62 207 PHE A N 1
ATOM 1666 C CA . PHE A 1 207 ? 7.713 1.211 -43.220 1.00 95.62 207 PHE A CA 1
ATOM 1667 C C . PHE A 1 207 ? 8.075 1.166 -41.733 1.00 95.62 207 PHE A C 1
ATOM 1669 O O . PHE A 1 207 ? 7.266 0.725 -40.920 1.00 95.62 207 PHE A O 1
ATOM 1676 N N . VAL A 1 208 ? 9.257 1.670 -41.362 1.00 92.38 208 VAL A N 1
ATOM 1677 C CA . VAL A 1 208 ? 9.714 1.682 -39.962 1.00 92.38 208 VAL A CA 1
ATOM 1678 C C . VAL A 1 208 ? 8.811 2.560 -39.095 1.00 92.38 208 VAL A C 1
ATOM 1680 O O . VAL A 1 208 ? 8.491 2.185 -37.970 1.00 92.38 208 VAL A O 1
ATOM 1683 N N . LYS A 1 209 ? 8.358 3.702 -39.626 1.00 95.19 209 LYS A N 1
ATOM 1684 C CA . LYS A 1 209 ? 7.426 4.600 -38.944 1.00 95.19 209 LYS A CA 1
ATOM 1685 C C . LYS A 1 209 ? 6.083 3.917 -38.692 1.00 95.19 209 LYS A C 1
ATOM 1687 O O . LYS A 1 209 ? 5.661 3.867 -37.545 1.00 95.19 209 LYS A O 1
ATOM 1692 N N . LYS A 1 210 ? 5.460 3.334 -39.723 1.00 94.25 210 LYS A N 1
ATOM 1693 C CA . LYS A 1 210 ? 4.186 2.609 -39.577 1.00 94.25 210 LYS A CA 1
ATOM 1694 C C . LYS A 1 210 ? 4.305 1.424 -38.624 1.00 94.25 210 LYS A C 1
ATOM 1696 O O . LYS A 1 210 ? 3.400 1.203 -37.832 1.00 94.25 210 LYS A O 1
ATOM 1701 N N . ALA A 1 211 ? 5.412 0.683 -38.675 1.00 89.69 211 ALA A N 1
ATOM 1702 C CA . ALA A 1 211 ? 5.654 -0.424 -37.754 1.00 89.69 211 ALA A CA 1
ATOM 1703 C C . ALA A 1 211 ? 5.726 0.059 -36.295 1.00 89.69 211 ALA A C 1
ATOM 1705 O O . ALA A 1 211 ? 5.040 -0.486 -35.440 1.00 89.69 211 ALA A O 1
ATOM 1706 N N . ALA A 1 212 ? 6.485 1.122 -36.021 1.00 87.62 212 ALA A N 1
ATOM 1707 C CA . ALA A 1 212 ? 6.585 1.686 -34.676 1.00 87.62 212 ALA A CA 1
ATOM 1708 C C . ALA A 1 212 ? 5.265 2.329 -34.200 1.00 87.62 212 ALA A C 1
ATOM 1710 O O . ALA A 1 212 ? 4.907 2.193 -33.035 1.00 87.62 212 ALA A O 1
ATOM 1711 N N . GLU A 1 213 ? 4.507 2.978 -35.088 1.00 91.06 213 GLU A N 1
ATOM 1712 C CA . GLU A 1 213 ? 3.175 3.523 -34.775 1.00 91.06 213 GLU A CA 1
ATOM 1713 C C . GLU A 1 213 ? 2.150 2.418 -34.472 1.00 91.06 213 GLU A C 1
ATOM 1715 O O . GLU A 1 213 ? 1.339 2.576 -33.563 1.00 91.06 213 GLU A O 1
ATOM 1720 N N . LEU A 1 214 ? 2.207 1.280 -35.178 1.00 85.75 214 LEU A N 1
ATOM 1721 C CA . LEU A 1 214 ? 1.386 0.098 -34.876 1.00 85.75 214 LEU A CA 1
ATOM 1722 C C . LEU A 1 214 ? 1.710 -0.499 -33.501 1.00 85.75 214 LEU A C 1
ATOM 1724 O O . LEU A 1 214 ? 0.824 -1.036 -32.844 1.00 85.75 214 LEU A O 1
ATOM 1728 N N . GLU A 1 215 ? 2.957 -0.367 -33.052 1.00 79.69 215 GLU A N 1
ATOM 1729 C CA . GLU A 1 215 ? 3.388 -0.711 -31.693 1.00 79.69 215 GLU A CA 1
ATOM 1730 C 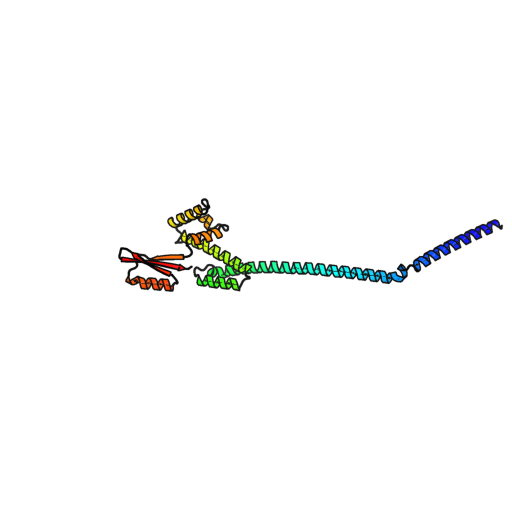C . GLU A 1 215 ? 3.062 0.393 -30.659 1.00 79.69 215 GLU A C 1
ATOM 1732 O O . GLU A 1 215 ? 3.474 0.298 -29.504 1.00 79.69 215 GLU A O 1
ATOM 1737 N N . GLY A 1 216 ? 2.342 1.453 -31.048 1.00 80.31 216 GLY A N 1
ATOM 1738 C CA . GLY A 1 216 ? 1.929 2.543 -30.157 1.00 80.31 216 GLY A CA 1
ATOM 1739 C C . GLY A 1 216 ? 3.003 3.603 -29.887 1.00 80.31 216 GLY A C 1
ATOM 1740 O O . GLY A 1 216 ? 2.852 4.411 -28.968 1.00 80.31 216 GLY A O 1
ATOM 1741 N N . ALA A 1 217 ? 4.093 3.633 -30.657 1.00 87.19 217 ALA A N 1
ATOM 1742 C CA . ALA A 1 217 ? 5.133 4.643 -30.504 1.00 87.19 217 ALA A CA 1
ATOM 1743 C C . ALA A 1 217 ? 4.757 5.974 -31.168 1.00 87.19 217 ALA A C 1
ATOM 1745 O O . ALA A 1 217 ? 4.247 6.024 -32.287 1.00 87.19 217 ALA A O 1
ATOM 1746 N N . THR A 1 218 ? 5.145 7.077 -30.532 1.00 89.38 218 THR A N 1
ATOM 1747 C CA . THR A 1 218 ? 5.243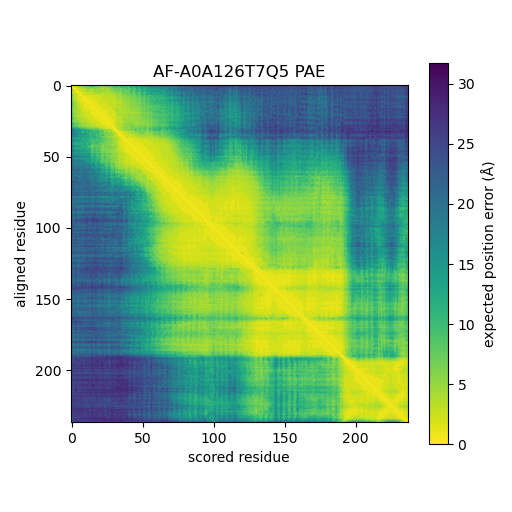 8.375 -31.206 1.00 89.38 218 THR A CA 1
ATOM 1748 C C . THR A 1 218 ? 6.583 8.451 -31.933 1.00 89.38 218 THR A C 1
ATOM 1750 O O . THR A 1 218 ? 7.643 8.413 -31.306 1.00 89.38 218 THR A O 1
ATOM 1753 N N . VAL A 1 219 ? 6.557 8.565 -33.261 1.00 93.69 219 VAL A N 1
ATOM 1754 C CA . VAL A 1 219 ? 7.769 8.522 -34.089 1.00 93.69 219 VAL A CA 1
ATOM 1755 C C . VAL A 1 219 ? 8.204 9.922 -34.511 1.00 93.69 219 VAL A C 1
ATOM 1757 O O . VAL A 1 219 ? 7.448 10.676 -35.123 1.00 93.69 219 VAL A O 1
ATOM 1760 N N . THR A 1 220 ? 9.468 10.248 -34.258 1.00 94.94 220 THR A N 1
ATOM 1761 C CA . THR A 1 220 ? 10.129 11.448 -34.787 1.00 94.94 220 THR A CA 1
ATOM 1762 C C . THR A 1 220 ? 11.241 11.046 -35.750 1.00 94.94 220 THR A C 1
ATOM 1764 O O . THR A 1 220 ? 11.925 10.042 -35.553 1.00 94.94 220 THR A O 1
ATOM 1767 N N . THR A 1 221 ? 11.411 11.805 -36.834 1.00 95.50 221 THR A N 1
ATOM 1768 C CA . THR A 1 221 ? 12.423 11.519 -37.862 1.00 95.50 221 THR A CA 1
ATOM 1769 C C . THR A 1 221 ? 13.326 12.728 -38.062 1.00 95.50 221 THR A C 1
ATOM 1771 O O . THR A 1 221 ? 12.870 13.871 -38.040 1.00 95.50 221 THR A O 1
ATOM 1774 N N . LYS A 1 222 ? 14.625 12.484 -38.238 1.00 96.69 222 LYS A N 1
ATOM 1775 C CA . LYS A 1 222 ? 15.625 13.525 -38.479 1.00 96.69 222 LYS A CA 1
ATOM 1776 C C . LYS A 1 222 ? 16.561 13.091 -39.599 1.00 96.69 222 LYS A C 1
ATOM 1778 O O . LYS A 1 222 ? 17.193 12.041 -39.504 1.00 96.69 222 LYS A O 1
ATOM 1783 N N . ARG A 1 223 ? 16.671 13.908 -40.647 1.00 95.81 223 ARG A N 1
ATOM 1784 C CA . ARG A 1 223 ? 17.601 13.670 -41.756 1.00 95.81 223 ARG A CA 1
ATOM 1785 C C . ARG A 1 223 ? 19.037 13.992 -41.327 1.00 95.81 223 ARG A C 1
ATOM 1787 O O . ARG A 1 223 ? 19.282 15.030 -40.712 1.00 95.81 223 ARG A O 1
ATOM 1794 N N . GLN A 1 224 ? 19.967 13.100 -41.638 1.00 93.75 224 GLN A N 1
ATOM 1795 C CA . GLN A 1 224 ? 21.399 13.241 -41.392 1.00 93.75 224 GLN A CA 1
ATOM 1796 C C . GLN A 1 224 ? 22.097 13.905 -42.602 1.00 93.75 224 GLN A C 1
ATOM 1798 O O . GLN A 1 224 ? 21.564 13.866 -43.715 1.00 93.75 224 GLN A O 1
ATOM 1803 N N . PRO A 1 225 ? 23.282 14.526 -42.418 1.00 94.38 225 PRO A N 1
ATOM 1804 C CA . PRO A 1 225 ? 24.022 15.182 -43.504 1.00 94.38 225 PRO A CA 1
ATOM 1805 C C . PRO A 1 225 ? 24.435 14.250 -44.652 1.00 94.38 225 PRO A C 1
ATOM 1807 O O . PRO A 1 225 ? 24.604 14.708 -45.776 1.00 94.38 225 PRO A O 1
ATOM 1810 N N . ASP A 1 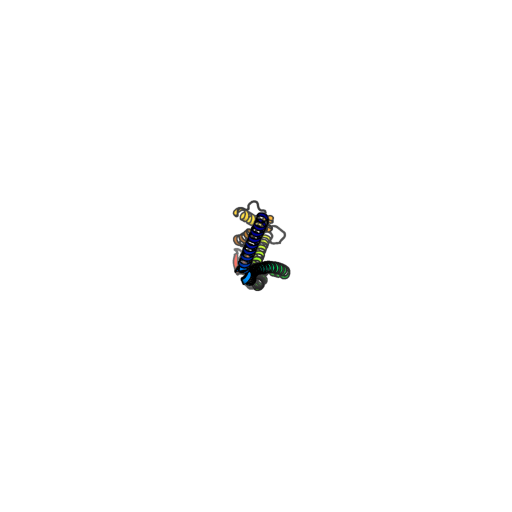226 ? 24.569 12.950 -44.384 1.00 92.06 226 ASP A N 1
ATOM 1811 C CA . ASP A 1 226 ? 24.898 11.912 -45.371 1.00 92.06 226 ASP A CA 1
ATOM 1812 C C . ASP A 1 226 ? 23.686 11.471 -46.218 1.00 92.06 226 ASP A C 1
ATOM 1814 O O . ASP A 1 226 ? 23.789 10.565 -47.042 1.00 92.06 226 ASP A O 1
ATOM 1818 N N . GLY A 1 227 ? 22.527 12.105 -46.013 1.00 91.44 227 GLY A N 1
ATOM 1819 C CA . GLY A 1 227 ? 21.284 11.807 -46.714 1.00 91.44 227 GLY A CA 1
ATOM 1820 C C . GLY A 1 227 ? 20.442 10.698 -46.081 1.00 91.44 227 GLY A C 1
ATOM 1821 O O . GLY A 1 227 ? 19.297 10.534 -46.509 1.00 91.44 227 GLY A O 1
ATOM 1822 N N . LYS A 1 228 ? 20.945 9.991 -45.059 1.00 92.56 228 LYS A N 1
ATOM 1823 C CA . LYS A 1 228 ? 20.197 8.954 -44.329 1.00 92.56 228 LYS A CA 1
ATOM 1824 C C . LYS A 1 228 ? 19.321 9.552 -43.231 1.00 92.56 228 LYS A C 1
ATOM 1826 O O . LYS A 1 228 ? 19.345 10.758 -42.978 1.00 92.56 228 LYS A O 1
ATOM 1831 N N . TRP A 1 229 ? 18.520 8.713 -42.578 1.00 95.25 229 TRP A N 1
ATOM 1832 C CA . TRP A 1 229 ? 17.583 9.144 -41.545 1.00 95.25 229 TRP A CA 1
ATOM 1833 C C . TRP A 1 229 ? 17.839 8.478 -40.199 1.00 95.25 229 TRP A C 1
ATOM 1835 O O . TRP A 1 229 ? 18.142 7.288 -40.103 1.00 95.25 229 TRP A O 1
ATOM 1845 N N . THR A 1 230 ? 17.668 9.271 -39.148 1.00 92.31 230 THR A N 1
ATOM 1846 C CA . THR A 1 230 ? 17.524 8.802 -37.776 1.00 92.31 230 THR A CA 1
ATOM 1847 C C . THR A 1 230 ? 16.044 8.801 -37.425 1.00 92.31 230 THR A C 1
ATOM 1849 O O . THR A 1 230 ? 15.381 9.834 -37.538 1.00 92.31 230 THR A O 1
ATOM 1852 N N . ILE A 1 231 ? 15.533 7.653 -36.997 1.00 93.00 231 ILE A N 1
ATOM 1853 C CA . ILE A 1 231 ? 14.158 7.481 -36.533 1.00 93.00 231 ILE A CA 1
ATOM 1854 C C . ILE A 1 231 ? 14.207 7.249 -35.027 1.00 93.00 231 ILE A C 1
ATOM 1856 O O . ILE A 1 231 ? 14.792 6.266 -34.577 1.00 93.00 231 ILE A O 1
ATOM 1860 N N . THR A 1 232 ? 13.603 8.148 -34.256 1.00 89.56 232 THR A N 1
ATOM 1861 C CA . THR A 1 232 ? 13.441 8.007 -32.807 1.00 89.56 232 THR A CA 1
ATOM 1862 C C . THR A 1 232 ? 11.985 7.675 -32.523 1.00 89.56 232 THR A C 1
ATOM 1864 O O . THR A 1 232 ? 11.098 8.507 -32.716 1.00 89.56 232 THR A O 1
ATOM 1867 N N . SER A 1 233 ? 11.751 6.444 -32.085 1.00 88.81 233 SER A N 1
ATOM 1868 C CA . SER A 1 233 ? 10.438 5.954 -31.672 1.00 88.81 233 SER A CA 1
ATOM 1869 C C . SER A 1 233 ? 10.336 6.084 -30.159 1.00 88.81 233 SER A C 1
ATOM 1871 O O . SER A 1 233 ? 11.118 5.464 -29.440 1.00 88.81 233 SER A O 1
ATOM 1873 N N . THR A 1 234 ? 9.416 6.916 -29.687 1.00 84.12 234 THR A N 1
ATOM 1874 C CA . THR A 1 234 ? 9.147 7.129 -28.265 1.00 84.12 234 THR A CA 1
ATOM 1875 C C . THR A 1 234 ? 7.917 6.325 -27.886 1.00 84.12 234 THR A C 1
ATOM 1877 O O . THR A 1 234 ? 6.810 6.648 -28.312 1.00 84.12 234 THR A O 1
ATOM 1880 N N . TYR A 1 235 ? 8.110 5.282 -27.094 1.00 76.75 235 TYR A N 1
ATOM 1881 C CA . TYR A 1 235 ? 7.021 4.473 -26.571 1.00 76.75 235 TYR A CA 1
ATOM 1882 C C . TYR A 1 235 ? 6.583 5.071 -25.234 1.00 76.75 235 TYR A C 1
ATOM 1884 O O . TYR A 1 235 ? 7.400 5.186 -24.315 1.00 76.75 235 TYR A O 1
ATOM 1892 N N . SER A 1 236 ? 5.312 5.467 -25.149 1.00 63.59 236 SER A N 1
ATOM 1893 C CA . SER A 1 236 ? 4.663 5.756 -23.868 1.00 63.59 236 SER A CA 1
ATOM 1894 C C . SER A 1 236 ? 4.572 4.436 -23.105 1.00 63.59 236 SER A C 1
ATOM 1896 O O . SER A 1 236 ? 3.919 3.513 -23.592 1.00 63.59 236 SER A O 1
ATOM 1898 N N . GLN A 1 237 ? 5.265 4.312 -21.971 1.00 55.72 237 GLN A N 1
ATOM 1899 C CA . GLN A 1 237 ? 5.080 3.174 -21.057 1.00 55.72 237 GLN A CA 1
ATOM 1900 C C . GLN A 1 237 ? 3.883 3.339 -20.121 1.00 55.72 237 GLN A C 1
ATOM 1902 O O . GLN A 1 237 ? 3.312 4.448 -20.072 1.00 55.72 237 GLN A O 1
#

pLDDT: mean 90.71, std 7.13, range [55.72, 97.88]